Protein AF-A0A3C0PBM6-F1 (afdb_monomer)

Sequence (267 aa):
MKILRISKIFDFLFGIILLFFICFVWTRYFLHDVFLTLLISAIITFFISSIFYILNNKKTEKKSFSKQEIKNAKSISSNFLLSTKQEILKAFYEKFNVKYNTKIKSDYLLVNDKILKPIYTSQTITDKDVLETYLKVKDTSPKTIIITCKNANESCYDFAKMIANKKVIILTEIEAYENIFKPLQFDIPNIETEFKSKKTFQQFLEFALNKSRTKSYALVSVFMLFASFVLRYNIYYLIFSSITGTLALYSYYNVRYNKKPNDNQYL

Mean predicted aligned error: 15.55 Å

Structure (mmCIF, N/CA/C/O backbone):
data_AF-A0A3C0PBM6-F1
#
_entry.id   AF-A0A3C0PBM6-F1
#
loop_
_atom_site.group_PDB
_atom_site.id
_atom_site.type_symbol
_atom_site.label_atom_id
_atom_site.label_alt_id
_atom_site.label_comp_id
_atom_site.label_asym_id
_atom_site.label_entity_id
_atom_site.label_seq_id
_atom_site.pdbx_PDB_ins_code
_atom_site.Cartn_x
_atom_site.Cartn_y
_atom_site.Cartn_z
_atom_site.occupancy
_atom_site.B_iso_or_equiv
_atom_site.auth_seq_id
_atom_site.auth_comp_id
_atom_site.auth_asym_id
_atom_site.auth_atom_id
_atom_site.pdbx_PDB_model_num
ATOM 1 N N . MET A 1 1 ? 20.376 13.522 0.315 1.00 31.78 1 MET A N 1
ATOM 2 C CA . MET A 1 1 ? 20.354 13.555 -1.166 1.00 31.78 1 MET A CA 1
ATOM 3 C C . MET A 1 1 ? 19.481 12.406 -1.670 1.00 31.78 1 MET A C 1
ATOM 5 O O . MET A 1 1 ? 19.751 11.263 -1.327 1.00 31.78 1 MET A O 1
ATOM 9 N N . LYS A 1 2 ? 18.354 12.680 -2.347 1.00 36.38 2 LYS A N 1
ATOM 10 C CA . LYS A 1 2 ? 17.442 11.626 -2.834 1.00 36.38 2 LYS A CA 1
ATOM 11 C C . LYS A 1 2 ? 18.146 10.874 -3.970 1.00 36.38 2 LYS A C 1
ATOM 13 O O . LYS A 1 2 ? 18.452 11.497 -4.977 1.00 36.38 2 LYS A O 1
ATOM 18 N N . ILE A 1 3 ? 18.334 9.560 -3.843 1.00 36.66 3 ILE A N 1
ATOM 19 C CA . ILE A 1 3 ? 18.558 8.693 -5.008 1.00 36.66 3 ILE A CA 1
ATOM 20 C C . ILE A 1 3 ? 17.254 8.759 -5.810 1.00 36.66 3 ILE A C 1
ATOM 22 O O . ILE A 1 3 ? 16.289 8.042 -5.531 1.00 36.66 3 ILE A O 1
ATOM 26 N N . LEU A 1 4 ? 17.164 9.727 -6.722 1.00 46.84 4 LEU A N 1
ATOM 27 C CA . LEU A 1 4 ? 16.142 9.739 -7.756 1.00 46.84 4 LEU A CA 1
ATOM 28 C C . LEU A 1 4 ? 16.250 8.388 -8.454 1.00 46.84 4 LEU A C 1
ATOM 30 O O . LEU A 1 4 ? 17.338 7.985 -8.861 1.00 46.84 4 LEU A O 1
ATOM 34 N N . ARG A 1 5 ? 15.140 7.644 -8.510 1.00 57.66 5 ARG A N 1
ATOM 35 C CA . ARG A 1 5 ? 15.101 6.370 -9.229 1.00 57.66 5 ARG A CA 1
ATOM 36 C C . ARG A 1 5 ? 15.527 6.674 -10.657 1.00 57.66 5 ARG A C 1
ATOM 38 O O . ARG A 1 5 ? 14.763 7.308 -11.375 1.00 57.66 5 ARG A O 1
ATOM 45 N N . ILE A 1 6 ? 16.735 6.254 -11.017 1.00 62.03 6 ILE A N 1
ATOM 46 C CA . ILE A 1 6 ? 17.363 6.500 -12.319 1.00 62.03 6 ILE A CA 1
ATOM 47 C C . ILE A 1 6 ? 16.382 6.158 -13.448 1.00 62.03 6 ILE A C 1
ATOM 49 O O . ILE A 1 6 ? 16.248 6.934 -14.385 1.00 62.03 6 ILE A O 1
ATOM 53 N N . SER A 1 7 ? 15.580 5.101 -13.273 1.00 57.31 7 SER A N 1
ATOM 54 C CA . SER A 1 7 ? 14.503 4.723 -14.194 1.00 57.31 7 SER A CA 1
ATOM 55 C C . SER A 1 7 ? 13.532 5.867 -14.514 1.00 57.31 7 SER A C 1
ATOM 57 O O . SER A 1 7 ? 13.248 6.099 -15.672 1.00 57.31 7 SER A O 1
ATOM 59 N N . LYS A 1 8 ? 13.090 6.656 -13.524 1.00 62.59 8 LYS A N 1
ATOM 60 C CA . LYS A 1 8 ? 12.158 7.773 -13.749 1.00 62.59 8 LYS A CA 1
ATOM 61 C C . LYS A 1 8 ? 12.790 8.931 -14.517 1.00 62.59 8 LYS A C 1
ATOM 63 O O . LYS A 1 8 ? 12.083 9.632 -15.228 1.00 62.59 8 LYS A O 1
ATOM 68 N N . ILE A 1 9 ? 14.092 9.155 -14.334 1.00 70.94 9 ILE A N 1
ATOM 69 C CA . ILE A 1 9 ? 14.830 10.168 -15.099 1.00 70.94 9 ILE A CA 1
ATOM 70 C C . ILE A 1 9 ? 14.960 9.697 -16.549 1.00 70.94 9 ILE A C 1
ATOM 72 O O . ILE A 1 9 ? 14.706 10.478 -17.458 1.00 70.94 9 ILE A O 1
ATOM 76 N N . PHE A 1 10 ? 15.289 8.419 -16.757 1.00 68.88 10 PHE A N 1
ATOM 77 C CA . PHE A 1 10 ? 15.345 7.818 -18.088 1.00 68.88 10 PHE A CA 1
ATOM 78 C C . PHE A 1 10 ? 13.988 7.841 -18.795 1.00 68.88 10 PHE A C 1
ATOM 80 O O . PHE A 1 10 ? 13.931 8.294 -19.930 1.00 68.88 10 PHE A O 1
ATOM 87 N N . ASP A 1 11 ? 12.902 7.449 -18.125 1.00 71.00 11 ASP A N 1
ATOM 88 C CA . ASP A 1 11 ? 11.548 7.482 -18.693 1.00 71.00 11 ASP A CA 1
ATOM 89 C C . ASP A 1 11 ? 11.144 8.913 -19.090 1.00 71.00 11 ASP A C 1
ATOM 91 O O . ASP A 1 11 ? 10.566 9.136 -20.152 1.00 71.00 11 ASP A O 1
ATOM 95 N N . PHE A 1 12 ? 11.490 9.904 -18.259 1.00 77.06 12 PHE A N 1
ATOM 96 C CA . PHE A 1 12 ? 11.227 11.316 -18.536 1.00 77.06 12 PHE A CA 1
ATOM 97 C C . PHE A 1 12 ? 12.047 11.845 -19.721 1.00 77.06 12 PHE A C 1
ATOM 99 O O . PHE A 1 12 ? 11.486 12.470 -20.618 1.00 77.06 12 PHE A O 1
ATOM 106 N N . LEU A 1 13 ? 13.354 11.562 -19.760 1.00 81.00 13 LEU A N 1
ATOM 107 C CA . LEU A 1 13 ? 14.226 11.941 -20.878 1.00 81.00 13 LEU A CA 1
ATOM 108 C C . LEU A 1 13 ? 13.781 11.277 -22.182 1.00 81.00 13 LEU A C 1
ATOM 110 O O . LEU A 1 13 ? 13.704 11.943 -23.210 1.00 81.00 13 LEU A O 1
ATOM 114 N N . PHE A 1 14 ? 13.440 9.989 -22.135 1.00 80.56 14 PHE A N 1
ATOM 115 C CA . PHE A 1 14 ? 12.941 9.254 -23.292 1.00 80.56 14 PHE A CA 1
ATOM 116 C C . PHE A 1 14 ? 11.621 9.847 -23.798 1.00 80.56 14 PHE A C 1
ATOM 118 O O . PHE A 1 14 ? 11.462 10.053 -24.999 1.00 80.56 14 PHE A O 1
ATOM 125 N N . GLY A 1 15 ? 10.712 10.208 -22.885 1.00 77.94 15 GLY A N 1
ATOM 126 C CA . GLY A 1 15 ? 9.471 10.906 -23.217 1.00 77.94 15 GLY A CA 1
ATOM 127 C C . GLY A 1 15 ? 9.702 12.259 -23.897 1.00 77.94 15 GLY A C 1
ATOM 128 O O . GLY A 1 15 ? 9.063 12.539 -24.908 1.00 77.94 15 GLY A O 1
ATOM 129 N N . ILE A 1 16 ? 10.643 13.071 -23.397 1.00 86.12 16 ILE A N 1
ATOM 130 C CA . ILE A 1 16 ? 11.006 14.362 -24.012 1.00 86.12 16 ILE A CA 1
ATOM 131 C C . ILE A 1 16 ? 11.584 14.161 -25.414 1.00 86.12 16 ILE A C 1
ATOM 133 O O . ILE A 1 16 ? 11.194 14.870 -26.337 1.00 86.12 16 ILE A O 1
ATOM 137 N N . ILE A 1 17 ? 12.495 13.202 -25.584 1.00 84.12 17 ILE A N 1
ATOM 138 C CA . ILE A 1 17 ? 13.128 12.917 -26.878 1.00 84.12 17 ILE A CA 1
ATOM 139 C C . ILE A 1 17 ? 12.078 12.467 -27.900 1.00 84.12 17 ILE A C 1
ATOM 141 O O . ILE A 1 17 ? 12.065 12.945 -29.032 1.00 84.12 17 ILE A O 1
ATOM 145 N N . LEU A 1 18 ? 11.163 11.583 -27.501 1.00 84.25 18 LEU A N 1
ATOM 146 C CA . LEU A 1 18 ? 10.095 11.095 -28.371 1.00 84.25 18 LEU A CA 1
ATOM 147 C C . LEU A 1 18 ? 9.136 12.232 -28.755 1.00 84.25 18 LEU A C 1
ATOM 149 O O . LEU A 1 18 ? 8.823 12.405 -29.933 1.00 84.25 18 LEU A O 1
ATOM 153 N N . LEU A 1 19 ? 8.732 13.055 -27.784 1.00 88.31 19 LEU A N 1
ATOM 154 C CA . LEU A 1 19 ? 7.906 14.238 -28.025 1.00 88.31 19 LEU A CA 1
ATOM 155 C C . LEU A 1 19 ? 8.595 15.230 -28.973 1.00 88.31 19 LEU A C 1
ATOM 157 O O . LEU A 1 19 ? 7.943 15.755 -29.876 1.00 88.31 19 LEU A O 1
ATOM 161 N N . PHE A 1 20 ? 9.904 15.436 -28.812 1.00 90.94 20 PHE A N 1
ATOM 162 C CA . PHE A 1 20 ? 10.706 16.257 -29.713 1.00 90.94 20 PHE A CA 1
ATOM 163 C C . PHE A 1 20 ? 10.672 15.732 -31.144 1.00 90.94 20 PHE A C 1
ATOM 165 O O . PHE A 1 20 ? 10.411 16.509 -32.057 1.00 90.94 20 PHE A O 1
ATOM 172 N N . PHE A 1 21 ? 10.863 14.427 -31.354 1.00 84.62 21 PHE A N 1
ATOM 173 C CA . PHE A 1 21 ? 10.794 13.846 -32.695 1.00 84.62 21 PHE A CA 1
ATOM 174 C C . PHE A 1 21 ? 9.408 13.987 -33.327 1.00 84.62 21 PHE A C 1
ATOM 176 O O . PHE A 1 21 ? 9.317 14.294 -34.513 1.00 84.62 21 PHE A O 1
ATOM 183 N N . ILE A 1 22 ? 8.331 13.830 -32.550 1.00 86.38 22 ILE A N 1
ATOM 184 C CA . ILE A 1 22 ? 6.967 14.069 -33.045 1.00 86.38 22 ILE A CA 1
ATOM 185 C C . ILE A 1 22 ? 6.810 15.530 -33.480 1.00 86.38 22 ILE A C 1
ATOM 187 O O . ILE A 1 22 ? 6.374 15.787 -34.603 1.00 86.38 22 ILE A O 1
ATOM 191 N N . CYS A 1 23 ? 7.203 16.483 -32.628 1.00 88.44 23 CYS A N 1
ATOM 192 C CA . CYS A 1 23 ? 7.137 17.910 -32.949 1.00 88.44 23 CYS A CA 1
ATOM 193 C C . CYS A 1 23 ? 8.001 18.249 -34.170 1.00 88.44 23 CYS A C 1
ATOM 195 O O . CYS A 1 23 ? 7.580 19.034 -35.015 1.00 88.44 23 CYS A O 1
ATOM 197 N N . PHE A 1 24 ? 9.169 17.617 -34.293 1.00 87.50 24 PHE A N 1
ATOM 198 C CA . PHE A 1 24 ? 10.085 17.781 -35.414 1.00 87.50 24 PHE A CA 1
ATOM 199 C C . PHE A 1 24 ? 9.491 17.299 -36.730 1.00 87.50 24 PHE A C 1
ATOM 201 O O . PHE A 1 24 ? 9.492 18.056 -37.694 1.00 87.50 24 PHE A O 1
ATOM 208 N N . VAL A 1 25 ? 8.926 16.090 -36.776 1.00 88.12 25 VAL A N 1
ATOM 209 C CA . VAL A 1 25 ? 8.282 15.556 -37.989 1.00 88.12 25 VAL A CA 1
ATOM 210 C C . VAL A 1 25 ? 7.117 16.444 -38.427 1.00 88.12 25 VAL A C 1
ATOM 212 O O . VAL A 1 25 ? 7.001 16.772 -39.606 1.00 88.12 25 VAL A O 1
ATOM 215 N N . TRP A 1 26 ? 6.291 16.888 -37.478 1.00 89.12 26 TRP A N 1
ATOM 216 C CA . TRP A 1 26 ? 5.165 17.777 -37.764 1.00 89.12 26 TRP A CA 1
ATOM 217 C C . TRP A 1 26 ? 5.611 19.155 -38.244 1.00 89.12 26 TRP A C 1
ATOM 219 O O . TRP A 1 26 ? 5.088 19.665 -39.226 1.00 89.12 26 TRP A O 1
ATOM 229 N N . THR A 1 27 ? 6.607 19.753 -37.599 1.00 88.94 27 THR A N 1
ATOM 230 C CA . THR A 1 27 ? 7.125 21.068 -37.999 1.00 88.94 27 THR A CA 1
ATOM 231 C C . THR A 1 27 ? 7.840 20.983 -39.349 1.00 88.94 27 THR A C 1
ATOM 233 O O . THR A 1 27 ? 7.705 21.886 -40.173 1.00 88.94 27 THR A O 1
ATOM 236 N N . ARG A 1 28 ? 8.532 19.867 -39.622 1.00 85.94 28 ARG A N 1
ATOM 237 C CA . ARG A 1 28 ? 9.226 19.602 -40.889 1.00 85.94 28 ARG A CA 1
ATOM 238 C C . ARG A 1 28 ? 8.273 19.555 -42.079 1.00 85.94 28 ARG A C 1
ATOM 240 O O . ARG A 1 28 ? 8.676 19.894 -43.186 1.00 85.94 28 ARG A O 1
ATOM 247 N N . TYR A 1 29 ? 7.027 19.147 -41.855 1.00 88.50 29 TYR A N 1
ATOM 248 C CA . TYR A 1 29 ? 5.993 19.161 -42.886 1.00 88.50 29 TYR A CA 1
ATOM 249 C C . TYR A 1 29 ? 5.682 20.587 -43.377 1.00 88.50 29 TYR A C 1
ATOM 251 O O . TYR A 1 29 ? 5.447 20.789 -44.564 1.00 88.50 29 TYR A O 1
ATOM 259 N N . PHE A 1 30 ? 5.730 21.585 -42.488 1.00 88.88 30 PHE A N 1
ATOM 260 C CA . PHE A 1 30 ? 5.422 22.981 -42.821 1.00 88.88 30 PHE A CA 1
ATOM 261 C C . PHE A 1 30 ? 6.664 23.812 -43.168 1.00 88.88 30 PHE A C 1
ATOM 263 O O . PHE A 1 30 ? 6.575 24.753 -43.954 1.00 88.88 30 PHE A O 1
ATOM 270 N N . LEU A 1 31 ? 7.828 23.478 -42.600 1.00 89.44 31 LEU A N 1
ATOM 271 C CA . LEU A 1 31 ? 9.066 24.240 -42.757 1.00 89.44 31 LEU A CA 1
ATOM 272 C C . LEU A 1 31 ? 10.144 23.435 -43.491 1.00 89.44 31 LEU A C 1
ATOM 274 O O . LEU A 1 31 ? 10.594 22.374 -43.055 1.00 89.44 31 LEU A O 1
ATOM 278 N N . HIS A 1 32 ? 10.616 23.994 -44.604 1.00 86.19 32 HIS A N 1
ATOM 279 C CA . HIS A 1 32 ? 11.655 23.381 -45.435 1.00 86.19 32 HIS A CA 1
ATOM 280 C C . HIS A 1 32 ? 13.083 23.663 -44.946 1.00 86.19 32 HIS A C 1
ATOM 282 O O . HIS A 1 32 ? 14.003 22.921 -45.298 1.00 86.19 32 HIS A O 1
ATOM 288 N N . ASP A 1 33 ? 13.279 24.651 -44.076 1.00 92.94 33 ASP A N 1
ATOM 289 C CA . ASP A 1 33 ? 14.564 24.900 -43.424 1.00 92.94 33 ASP A CA 1
ATOM 290 C C . ASP A 1 33 ? 14.715 24.005 -42.182 1.00 92.94 33 ASP A C 1
ATOM 292 O O . ASP A 1 33 ? 13.907 24.043 -41.248 1.00 92.94 33 ASP A O 1
ATOM 296 N N . VAL A 1 34 ? 15.753 23.165 -42.190 1.00 87.00 34 VAL A N 1
ATOM 297 C CA . VAL A 1 34 ? 16.037 22.191 -41.128 1.00 87.00 34 VAL A CA 1
ATOM 298 C C . VAL A 1 34 ? 16.384 22.886 -39.812 1.00 87.00 34 VAL A C 1
ATOM 300 O O . VAL A 1 34 ? 15.950 22.423 -38.757 1.00 87.00 34 VAL A O 1
ATOM 303 N N . PHE A 1 35 ? 17.119 23.999 -39.852 1.00 91.62 35 PHE A N 1
ATOM 304 C CA . PHE A 1 35 ? 17.566 24.696 -38.647 1.00 91.62 35 PHE A CA 1
ATOM 305 C C . PHE A 1 35 ? 16.390 25.369 -37.933 1.00 91.62 35 PHE A C 1
ATOM 307 O O . PHE A 1 35 ? 16.188 25.180 -36.732 1.00 91.62 35 PHE A O 1
ATOM 314 N N . LEU A 1 36 ? 15.549 26.067 -38.700 1.00 89.50 36 LEU A N 1
ATOM 315 C CA . LEU A 1 36 ? 14.299 26.660 -38.214 1.00 89.50 36 LEU A CA 1
ATOM 316 C C . LEU A 1 36 ? 13.346 25.600 -37.647 1.00 89.50 36 LEU A C 1
ATOM 318 O O . LEU A 1 36 ? 12.779 25.787 -36.570 1.00 89.50 36 LEU A O 1
ATOM 322 N N . THR A 1 37 ? 13.219 24.460 -38.332 1.00 91.50 37 THR A N 1
ATOM 323 C CA . THR A 1 37 ? 12.401 23.328 -37.870 1.00 91.50 37 THR A CA 1
ATOM 324 C C . THR A 1 37 ? 12.882 22.807 -36.517 1.00 91.50 37 THR A C 1
ATOM 326 O O . THR A 1 37 ? 12.072 22.568 -35.620 1.00 91.50 37 THR A O 1
ATOM 329 N N . LEU A 1 38 ? 14.197 22.643 -36.352 1.00 90.50 38 LEU A N 1
ATOM 330 C CA . LEU A 1 38 ? 14.808 22.122 -35.131 1.00 90.50 38 LEU A CA 1
ATOM 331 C C . LEU A 1 38 ? 14.560 23.067 -33.947 1.00 90.50 38 LEU A C 1
ATOM 333 O O . LEU A 1 38 ? 14.117 22.623 -32.885 1.00 90.50 38 LEU A O 1
ATOM 337 N N . LEU A 1 39 ? 14.759 24.371 -34.157 1.00 94.81 39 LEU A N 1
ATOM 338 C CA . LEU A 1 39 ? 14.566 25.402 -33.138 1.00 94.81 39 LEU A CA 1
ATOM 339 C C . LEU A 1 39 ? 13.099 25.471 -32.684 1.00 94.81 39 LEU A C 1
ATOM 341 O O . LEU A 1 39 ? 12.814 25.390 -31.488 1.00 94.81 39 LEU A O 1
ATOM 345 N N . ILE A 1 40 ? 12.157 25.538 -33.628 1.00 92.12 40 ILE A N 1
ATOM 346 C CA . ILE A 1 40 ? 10.721 25.612 -33.320 1.00 92.12 40 ILE A CA 1
ATOM 347 C C . ILE A 1 40 ? 10.243 24.340 -32.609 1.00 92.12 40 ILE A C 1
ATOM 349 O O . ILE A 1 40 ? 9.516 24.418 -31.617 1.00 92.12 40 ILE A O 1
ATOM 353 N N . SER A 1 41 ? 10.711 23.169 -33.038 1.00 92.44 41 SER A N 1
ATOM 354 C CA . SER A 1 41 ? 10.345 21.892 -32.411 1.00 92.44 41 SER A CA 1
ATOM 355 C C . SER A 1 41 ? 10.863 21.778 -30.980 1.00 92.44 41 SER A C 1
ATOM 357 O O . SER A 1 41 ? 10.157 21.261 -30.111 1.00 92.44 41 SER A O 1
ATOM 359 N N . ALA A 1 42 ? 12.062 22.301 -30.701 1.00 92.19 42 ALA A N 1
ATOM 360 C CA . ALA A 1 42 ? 12.604 22.370 -29.346 1.00 92.19 42 ALA A CA 1
ATOM 361 C C . ALA A 1 42 ? 11.759 23.286 -28.445 1.00 92.19 42 ALA A C 1
ATOM 363 O O . ALA A 1 42 ? 11.418 22.896 -27.326 1.00 92.19 42 ALA A O 1
ATOM 364 N N . ILE A 1 43 ? 11.355 24.459 -28.952 1.00 94.69 43 ILE A N 1
ATOM 365 C CA . ILE A 1 43 ? 10.487 25.400 -28.229 1.00 94.69 43 ILE A CA 1
ATOM 366 C C . ILE A 1 43 ? 9.133 24.753 -27.907 1.00 94.69 43 ILE A C 1
ATOM 368 O O . ILE A 1 43 ? 8.709 24.752 -26.750 1.00 94.69 43 ILE A O 1
ATOM 372 N N . ILE A 1 44 ? 8.467 24.157 -28.900 1.00 93.06 44 ILE A N 1
ATOM 373 C CA . ILE A 1 44 ? 7.160 23.506 -28.715 1.00 93.06 44 ILE A CA 1
ATOM 374 C C . ILE A 1 44 ? 7.263 22.374 -27.685 1.00 93.06 44 ILE A C 1
ATOM 376 O O . ILE A 1 44 ? 6.456 22.296 -26.755 1.00 93.06 44 ILE A O 1
ATOM 380 N N . THR A 1 45 ? 8.296 21.537 -27.794 1.00 94.12 45 THR A N 1
ATOM 381 C CA . THR A 1 45 ? 8.543 20.433 -26.854 1.00 94.12 45 THR A CA 1
ATOM 382 C C . THR A 1 45 ? 8.734 20.940 -25.428 1.00 94.12 45 THR A C 1
ATOM 384 O O . THR A 1 45 ? 8.186 20.356 -24.488 1.00 94.12 45 THR A O 1
ATOM 387 N N . PHE A 1 46 ? 9.474 22.038 -25.250 1.00 93.19 46 PHE A N 1
ATOM 388 C CA . PHE A 1 46 ? 9.689 22.660 -23.946 1.00 93.19 46 PHE A CA 1
ATOM 389 C C . PHE A 1 46 ? 8.377 23.150 -23.319 1.00 93.19 46 PHE A C 1
ATOM 391 O O . PHE A 1 46 ? 8.115 22.864 -22.146 1.00 93.19 46 PHE A O 1
ATOM 398 N N . PHE A 1 47 ? 7.521 23.823 -24.094 1.00 94.56 47 PHE A N 1
ATOM 399 C CA . PHE A 1 47 ? 6.227 24.307 -23.606 1.00 94.56 47 PHE A CA 1
ATOM 400 C C . PHE A 1 47 ? 5.291 23.162 -23.221 1.00 94.56 47 PHE A C 1
ATOM 402 O O . PHE A 1 47 ? 4.747 23.164 -22.114 1.00 94.56 47 PHE A O 1
ATOM 409 N N . ILE A 1 48 ? 5.149 22.152 -24.084 1.00 90.62 48 ILE A N 1
ATOM 410 C CA . ILE A 1 48 ? 4.306 20.982 -23.804 1.00 90.62 48 ILE A CA 1
ATOM 411 C C . ILE A 1 48 ? 4.802 20.266 -22.541 1.00 90.62 48 ILE A C 1
ATOM 413 O O . ILE A 1 48 ? 4.019 20.007 -21.626 1.00 90.62 48 ILE A O 1
ATOM 417 N N . SER A 1 49 ? 6.109 20.010 -22.443 1.00 88.81 49 SER A N 1
ATOM 418 C CA . SER A 1 49 ? 6.708 19.342 -21.280 1.00 88.81 49 SER A CA 1
ATOM 419 C C . SER A 1 49 ? 6.508 20.140 -19.987 1.00 88.81 49 SER A C 1
ATOM 421 O O . SER A 1 49 ? 6.198 19.560 -18.945 1.00 88.81 49 SER A O 1
ATOM 423 N N . SER A 1 50 ? 6.622 21.470 -20.050 1.00 86.94 50 SER A N 1
ATOM 424 C CA . SER A 1 50 ? 6.403 22.363 -18.905 1.00 86.94 50 SER A CA 1
ATOM 425 C C . SER A 1 50 ? 4.950 22.345 -18.430 1.00 86.94 50 SER A C 1
ATOM 427 O O . SER A 1 50 ? 4.694 22.233 -17.230 1.00 86.94 50 SER A O 1
ATOM 429 N N . ILE A 1 51 ? 3.987 22.384 -19.356 1.00 88.19 51 ILE A N 1
ATOM 430 C CA . ILE A 1 51 ? 2.556 22.280 -19.035 1.00 88.19 51 ILE A CA 1
ATOM 431 C C . ILE A 1 51 ? 2.260 20.932 -18.369 1.00 88.19 51 ILE A C 1
ATOM 433 O O . ILE A 1 51 ? 1.628 20.893 -17.310 1.00 88.19 51 ILE A O 1
ATOM 437 N N . PHE A 1 52 ? 2.763 19.830 -18.934 1.00 83.62 52 PHE A N 1
ATOM 438 C CA . PHE A 1 52 ? 2.619 18.501 -18.337 1.00 83.62 52 PHE A CA 1
ATOM 439 C C . PHE A 1 52 ? 3.210 18.438 -16.928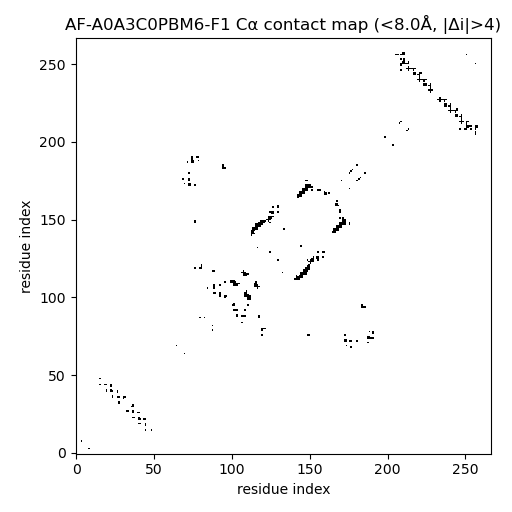 1.00 83.62 52 PHE A C 1
ATOM 441 O O . PHE A 1 52 ? 2.563 17.908 -16.025 1.00 83.62 52 PHE A O 1
ATOM 448 N N . TYR A 1 53 ? 4.400 19.006 -16.715 1.00 82.38 53 TYR A N 1
ATOM 449 C CA . TYR A 1 53 ? 5.028 19.053 -15.397 1.00 82.38 53 TYR A CA 1
ATOM 450 C C . TYR A 1 53 ? 4.154 19.797 -14.380 1.00 82.38 53 TYR A C 1
ATOM 452 O O . TYR A 1 53 ? 3.872 19.256 -13.312 1.00 82.38 53 TYR A O 1
ATOM 460 N N . ILE A 1 54 ? 3.653 20.988 -14.724 1.00 80.06 54 ILE A N 1
ATOM 461 C CA . ILE A 1 54 ? 2.801 21.797 -13.836 1.00 80.06 54 ILE A CA 1
ATOM 462 C C . ILE A 1 54 ? 1.499 21.058 -13.492 1.00 80.06 54 ILE A C 1
ATOM 464 O O . ILE A 1 54 ? 1.117 20.990 -12.321 1.00 80.06 54 ILE A O 1
ATOM 468 N N . LEU A 1 55 ? 0.826 20.469 -14.485 1.00 76.31 55 LEU A N 1
ATOM 469 C CA . LEU A 1 55 ? -0.425 19.732 -14.275 1.00 76.31 55 LEU A CA 1
ATOM 470 C C . LEU A 1 55 ? -0.226 18.482 -13.410 1.00 76.31 55 LEU A C 1
ATOM 472 O O . LEU A 1 55 ? -1.064 18.173 -12.559 1.00 76.31 55 LEU A O 1
ATOM 476 N N . ASN A 1 56 ? 0.885 17.768 -13.602 1.00 66.88 56 ASN A N 1
ATOM 477 C CA . ASN A 1 56 ? 1.174 16.562 -12.836 1.00 66.88 56 ASN A CA 1
ATOM 478 C C . ASN A 1 56 ? 1.592 16.895 -11.397 1.00 66.88 56 ASN A C 1
ATOM 480 O O . ASN A 1 56 ? 1.194 16.195 -10.467 1.00 66.88 56 ASN A O 1
ATOM 484 N N . ASN A 1 57 ? 2.315 18.004 -11.200 1.00 63.66 57 ASN A N 1
ATOM 485 C CA . ASN A 1 57 ? 2.724 18.458 -9.874 1.00 63.66 57 ASN A CA 1
ATOM 486 C C . ASN A 1 57 ? 1.514 18.915 -9.032 1.00 63.66 57 ASN A C 1
ATOM 488 O O . ASN A 1 57 ? 1.428 18.577 -7.852 1.00 63.66 57 ASN A O 1
ATOM 492 N N . LYS A 1 58 ? 0.512 19.561 -9.653 1.00 55.66 58 LYS A N 1
ATOM 493 C CA . LYS A 1 58 ? -0.757 19.917 -8.984 1.00 55.66 58 LYS A CA 1
ATOM 494 C C . LYS A 1 58 ? -1.580 18.698 -8.548 1.00 55.66 58 LYS A C 1
ATOM 496 O O . LYS A 1 58 ? -2.233 18.738 -7.510 1.00 55.66 58 LYS A O 1
ATOM 501 N N . LYS A 1 59 ? -1.540 17.577 -9.283 1.00 49.34 59 LYS A N 1
ATOM 502 C CA . LYS A 1 59 ? -2.227 16.331 -8.867 1.00 49.34 59 LYS A CA 1
ATOM 503 C C . LYS A 1 59 ? -1.567 15.656 -7.659 1.00 49.34 59 LYS A C 1
ATOM 505 O O . LYS A 1 59 ? -2.250 14.960 -6.909 1.00 49.34 59 LYS A O 1
ATOM 510 N N . THR A 1 60 ? -0.270 15.872 -7.446 1.00 48.22 60 THR A N 1
ATOM 511 C CA . THR A 1 60 ? 0.468 15.355 -6.282 1.00 48.22 60 THR A CA 1
ATOM 512 C C . THR A 1 60 ? 0.326 16.198 -5.010 1.00 48.22 60 THR A C 1
ATOM 514 O O . THR A 1 60 ? 0.776 15.759 -3.955 1.00 48.22 60 THR A O 1
ATOM 517 N N . GLU A 1 61 ? -0.347 17.352 -5.066 1.00 44.22 61 GLU A N 1
ATOM 518 C CA . GLU A 1 61 ? -0.622 18.219 -3.905 1.00 44.22 61 GLU A CA 1
ATOM 519 C C . GLU A 1 61 ? -1.849 17.790 -3.073 1.00 44.22 61 GLU A C 1
ATOM 521 O O . GLU A 1 61 ? -2.281 18.506 -2.171 1.00 44.22 61 GLU A O 1
ATOM 526 N N . LYS A 1 62 ? -2.401 16.587 -3.286 1.00 46.97 62 LYS A N 1
ATOM 527 C CA . LYS A 1 62 ? -3.231 15.947 -2.252 1.00 46.97 62 LYS A CA 1
ATOM 528 C C . LYS A 1 62 ? -2.324 15.633 -1.061 1.00 46.97 62 LYS A C 1
ATOM 530 O O . LYS A 1 62 ? -1.601 14.646 -1.136 1.00 46.97 62 LYS A O 1
ATOM 535 N N . LYS A 1 63 ? -2.323 16.504 -0.034 1.00 55.25 63 LYS A N 1
ATOM 536 C CA . LYS A 1 63 ? -1.594 16.393 1.254 1.00 55.25 63 LYS A CA 1
ATOM 537 C C . LYS A 1 63 ? -0.481 15.343 1.203 1.00 55.25 63 LYS A C 1
ATOM 539 O O . LYS A 1 63 ? -0.664 14.203 1.627 1.00 55.25 63 LYS A O 1
ATOM 544 N N . SER A 1 64 ? 0.668 15.696 0.631 1.00 66.00 64 SER A N 1
ATOM 545 C CA . SER A 1 64 ? 1.790 14.766 0.618 1.00 66.00 64 SER A CA 1
ATOM 546 C C . SER A 1 64 ? 2.260 14.582 2.061 1.00 66.00 64 SER A C 1
ATOM 548 O O . SER A 1 64 ? 2.896 15.476 2.622 1.00 66.00 64 SER A O 1
ATOM 550 N N . PHE A 1 65 ? 1.921 13.451 2.675 1.00 72.88 65 PHE A N 1
ATOM 551 C CA . PHE A 1 65 ? 2.392 13.118 4.013 1.00 72.88 65 PHE A CA 1
ATOM 552 C C . PHE A 1 65 ? 3.913 13.220 4.057 1.00 72.88 65 PHE A C 1
ATOM 554 O O . PHE A 1 65 ? 4.613 12.784 3.130 1.00 72.88 65 PHE A O 1
ATOM 561 N N . SER A 1 66 ? 4.442 13.798 5.132 1.00 82.56 66 SER A N 1
ATOM 562 C CA . SER A 1 66 ? 5.886 13.842 5.304 1.00 82.56 66 SER A CA 1
ATOM 563 C C . SER A 1 66 ? 6.434 12.414 5.380 1.00 82.56 66 SER A C 1
ATOM 565 O O . SER A 1 66 ? 5.765 11.474 5.820 1.00 82.56 66 SER A O 1
ATOM 567 N N . LYS A 1 67 ? 7.692 12.226 4.968 1.00 80.38 67 LYS A N 1
ATOM 568 C CA . LYS A 1 67 ? 8.347 10.910 5.063 1.00 80.38 67 LYS A CA 1
ATOM 569 C C . LYS A 1 67 ? 8.305 10.349 6.486 1.00 80.38 67 LYS A C 1
ATOM 571 O O . LYS A 1 67 ? 8.199 9.137 6.645 1.00 80.38 67 LYS A O 1
ATOM 576 N N . GLN A 1 68 ? 8.384 11.228 7.485 1.00 84.25 68 GLN A N 1
ATOM 577 C CA . GLN A 1 68 ? 8.323 10.843 8.885 1.00 84.25 68 GLN A CA 1
ATOM 578 C C . GLN A 1 68 ? 6.925 10.361 9.278 1.00 84.25 68 GLN A C 1
ATOM 580 O O . GLN A 1 68 ? 6.814 9.324 9.915 1.00 84.25 68 GLN A O 1
ATOM 585 N N . GLU A 1 69 ? 5.858 11.038 8.851 1.00 87.06 69 GLU A N 1
ATOM 586 C CA . GLU A 1 69 ? 4.482 10.596 9.120 1.00 87.06 69 GLU A CA 1
ATOM 587 C C . GLU A 1 69 ? 4.180 9.245 8.468 1.00 87.06 69 GLU A C 1
ATOM 589 O O . GLU A 1 69 ? 3.612 8.370 9.111 1.00 87.06 69 GLU A O 1
ATOM 594 N N . ILE A 1 70 ? 4.642 9.029 7.231 1.00 87.25 70 ILE A N 1
ATOM 595 C CA . ILE A 1 70 ? 4.517 7.726 6.562 1.00 87.25 70 ILE A CA 1
ATOM 596 C C . ILE A 1 70 ? 5.284 6.647 7.337 1.00 87.25 70 ILE A C 1
ATOM 598 O O . ILE A 1 70 ? 4.802 5.523 7.467 1.00 87.25 70 ILE A O 1
ATOM 602 N N . LYS A 1 71 ? 6.478 6.969 7.849 1.00 87.25 71 LYS A N 1
ATOM 603 C CA . LYS A 1 71 ? 7.263 6.038 8.666 1.00 87.25 71 LYS A CA 1
ATOM 604 C C . LYS A 1 71 ? 6.526 5.705 9.965 1.00 87.25 71 LYS A C 1
ATOM 606 O O . LYS A 1 71 ? 6.362 4.532 10.269 1.00 87.25 71 LYS A O 1
ATOM 611 N N . ASN A 1 72 ? 6.011 6.713 10.666 1.00 90.06 72 ASN A N 1
ATOM 612 C CA . ASN A 1 72 ? 5.270 6.544 11.915 1.00 90.06 72 ASN A CA 1
ATOM 613 C C . ASN A 1 72 ? 3.997 5.705 11.716 1.00 90.06 72 ASN A C 1
ATOM 615 O O . ASN A 1 72 ? 3.757 4.773 12.480 1.00 90.06 72 ASN A O 1
ATOM 619 N N . ALA A 1 73 ? 3.215 5.991 10.668 1.00 90.31 73 ALA A N 1
ATOM 620 C CA . ALA A 1 73 ? 2.020 5.226 10.310 1.00 90.31 73 ALA A CA 1
ATOM 621 C C . ALA A 1 73 ? 2.346 3.740 10.095 1.00 90.31 73 ALA A C 1
ATOM 623 O O . ALA A 1 73 ? 1.680 2.858 10.638 1.00 90.31 73 ALA A O 1
ATOM 624 N N . LYS A 1 74 ? 3.432 3.466 9.362 1.00 90.00 74 LYS A N 1
ATOM 625 C CA . LYS A 1 74 ? 3.912 2.104 9.111 1.00 90.00 74 LYS A CA 1
ATOM 626 C C . LYS A 1 74 ? 4.433 1.418 10.357 1.00 90.00 74 LYS A C 1
ATOM 628 O O . LYS A 1 74 ? 4.167 0.231 10.514 1.00 90.00 74 LYS A O 1
ATOM 633 N N . SER A 1 75 ? 5.147 2.126 11.230 1.00 90.25 75 SER A N 1
ATOM 634 C CA . SER A 1 75 ? 5.613 1.572 12.502 1.00 90.25 75 SER A CA 1
ATOM 635 C C . SER A 1 75 ? 4.428 1.152 13.368 1.00 90.25 75 SER A C 1
ATOM 637 O O . SER A 1 75 ? 4.374 0.009 13.800 1.00 90.25 75 SER A O 1
ATOM 639 N N . ILE A 1 76 ? 3.420 2.012 13.540 1.00 91.25 76 ILE A N 1
ATOM 640 C CA . ILE A 1 76 ? 2.218 1.672 14.319 1.00 91.25 76 ILE A CA 1
ATOM 641 C C . ILE A 1 76 ? 1.475 0.488 13.686 1.00 91.25 76 ILE A C 1
ATOM 643 O O . ILE A 1 76 ? 1.181 -0.492 14.369 1.00 91.25 76 ILE A O 1
ATOM 647 N N . SER A 1 77 ? 1.225 0.529 12.372 1.00 90.94 77 SER A N 1
ATOM 648 C CA . SER A 1 77 ? 0.543 -0.574 11.688 1.00 90.94 77 SER A CA 1
ATOM 649 C C . SER A 1 77 ? 1.335 -1.879 11.756 1.00 90.94 77 SER A C 1
ATOM 651 O O . SER A 1 77 ? 0.723 -2.937 11.855 1.00 90.94 77 SER A O 1
ATOM 653 N N . SER A 1 78 ? 2.667 -1.832 11.676 1.00 89.94 78 SER A N 1
ATOM 654 C CA . SER A 1 78 ? 3.516 -3.026 11.764 1.00 89.94 78 SER A CA 1
ATOM 655 C C . SER A 1 78 ? 3.564 -3.578 13.183 1.00 89.94 78 SER A C 1
ATOM 657 O O . SER A 1 78 ? 3.609 -4.791 13.336 1.00 89.94 78 SER A O 1
ATOM 659 N N . ASN A 1 79 ? 3.465 -2.724 14.206 1.00 91.31 79 ASN A N 1
ATOM 660 C CA . ASN A 1 79 ? 3.311 -3.172 15.589 1.00 91.31 79 ASN A CA 1
ATOM 661 C C . ASN A 1 79 ? 2.035 -3.987 15.739 1.00 91.31 79 ASN A C 1
ATOM 663 O O . ASN A 1 79 ? 2.063 -5.120 16.194 1.00 91.31 79 ASN A O 1
ATOM 667 N N . PHE A 1 80 ? 0.919 -3.430 15.262 1.00 92.19 80 PHE A N 1
ATOM 668 C CA . PHE A 1 80 ? -0.377 -4.089 15.350 1.00 92.19 80 PHE A CA 1
ATOM 669 C C . PHE A 1 80 ? -0.476 -5.351 14.495 1.00 92.19 80 PHE A C 1
ATOM 671 O O . PHE A 1 80 ? -1.297 -6.204 14.797 1.00 92.19 80 PHE A O 1
ATOM 678 N N . LEU A 1 81 ? 0.363 -5.518 13.469 1.00 90.44 81 LEU A N 1
ATOM 679 C CA . LEU A 1 81 ? 0.479 -6.803 12.773 1.00 90.44 81 LEU A CA 1
ATOM 680 C C . LEU A 1 81 ? 1.110 -7.903 13.632 1.00 90.44 81 LEU A C 1
ATOM 682 O O . LEU A 1 81 ? 0.860 -9.077 13.371 1.00 90.44 81 LEU A O 1
ATOM 686 N N . LEU A 1 82 ? 1.961 -7.530 14.589 1.00 88.75 82 LEU A N 1
ATOM 687 C CA . LEU A 1 82 ? 2.666 -8.453 15.480 1.00 88.75 82 LEU A CA 1
ATOM 688 C C . LEU A 1 82 ? 1.952 -8.640 16.819 1.00 88.75 82 LEU A C 1
ATOM 690 O O . LEU A 1 82 ? 2.252 -9.586 17.540 1.00 88.75 82 LEU A O 1
ATOM 694 N N . SER A 1 83 ? 1.010 -7.758 17.137 1.00 89.44 83 SER A N 1
ATOM 695 C CA . SER A 1 83 ? 0.199 -7.826 18.346 1.00 89.44 83 SER A CA 1
ATOM 696 C C . SER A 1 83 ? -0.992 -8.768 18.197 1.00 89.44 83 SER A C 1
ATOM 698 O O . SER A 1 83 ? -1.559 -8.952 17.116 1.00 89.44 83 SER A O 1
ATOM 700 N N . THR A 1 84 ? -1.443 -9.317 19.320 1.00 91.06 84 THR A N 1
ATOM 701 C CA . THR A 1 84 ? -2.700 -10.072 19.357 1.00 91.06 84 THR A CA 1
ATOM 702 C C . THR A 1 84 ? -3.909 -9.141 19.208 1.00 91.06 84 THR A C 1
ATOM 704 O O . THR A 1 84 ? -3.859 -7.953 19.529 1.00 91.06 84 THR A O 1
ATOM 707 N N . LYS A 1 85 ? -5.059 -9.672 18.766 1.00 89.62 85 LYS A N 1
ATOM 708 C CA . LYS A 1 85 ? -6.300 -8.877 18.634 1.00 89.62 85 LYS A CA 1
ATOM 709 C C . LYS A 1 85 ? -6.678 -8.149 19.932 1.00 89.62 85 LYS A C 1
ATOM 711 O O . LYS A 1 85 ? -7.132 -7.008 19.887 1.00 89.62 85 LYS A O 1
ATOM 716 N N . GLN A 1 86 ? -6.482 -8.800 21.079 1.00 90.56 86 GLN A N 1
ATOM 717 C CA . GLN A 1 86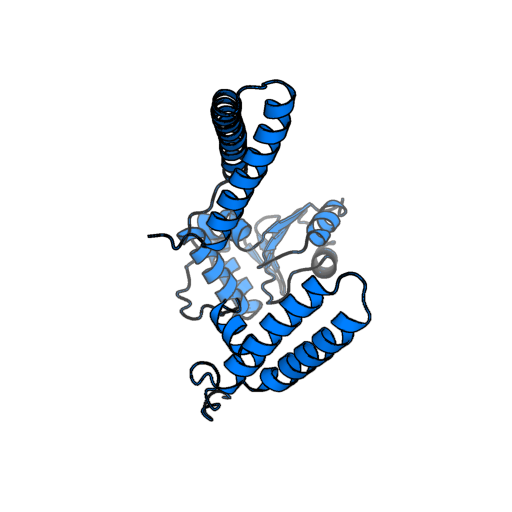 ? -6.794 -8.230 22.390 1.00 90.56 86 GLN A CA 1
ATOM 718 C C . GLN A 1 86 ? -5.833 -7.098 22.768 1.00 90.56 86 GLN A C 1
ATOM 720 O O . GLN A 1 86 ? -6.288 -6.071 23.266 1.00 90.56 86 GLN A O 1
ATOM 725 N N . GLU A 1 87 ? -4.535 -7.238 22.481 1.00 92.38 87 GLU A N 1
ATOM 726 C CA . GLU A 1 87 ? -3.548 -6.168 22.682 1.00 92.38 87 GLU A CA 1
ATOM 727 C C . GLU A 1 87 ? -3.875 -4.930 21.850 1.00 92.38 87 GLU A C 1
ATOM 729 O O . GLU A 1 87 ? -3.839 -3.817 22.370 1.00 92.38 87 GLU A O 1
ATOM 734 N N . ILE A 1 88 ? -4.257 -5.113 20.581 1.00 92.62 88 ILE A N 1
ATOM 735 C CA . ILE A 1 88 ? -4.650 -3.998 19.712 1.00 92.62 88 ILE A CA 1
ATOM 736 C C . ILE A 1 88 ? -5.878 -3.293 20.298 1.00 92.62 88 ILE A C 1
ATOM 738 O O . ILE A 1 88 ? -5.868 -2.076 20.470 1.00 92.62 88 ILE A O 1
ATOM 742 N N . LEU A 1 89 ? -6.930 -4.041 20.652 1.00 93.38 89 LEU A N 1
ATOM 743 C CA . LEU A 1 89 ? -8.136 -3.462 21.257 1.00 93.38 89 LEU A CA 1
ATOM 744 C C . LEU A 1 89 ? -7.825 -2.723 22.562 1.00 93.38 89 LEU A C 1
ATOM 746 O O . LEU A 1 89 ? -8.376 -1.646 22.784 1.00 93.38 89 LEU A O 1
ATOM 750 N N . LYS A 1 90 ? -6.926 -3.261 23.392 1.00 93.25 90 LYS A N 1
ATOM 751 C CA . LYS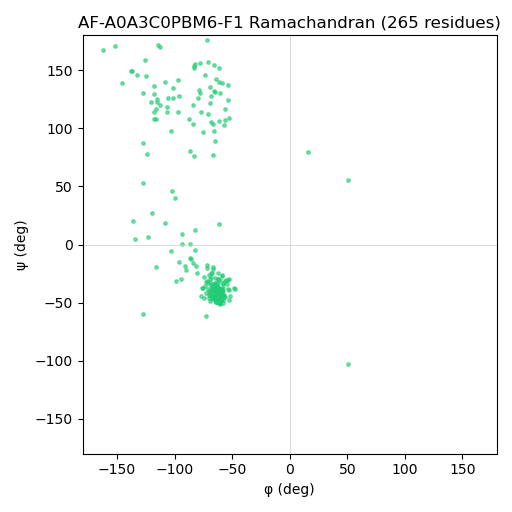 A 1 90 ? -6.480 -2.621 24.632 1.00 93.25 90 LYS A CA 1
ATOM 752 C C . LYS A 1 90 ? -5.721 -1.321 24.356 1.00 93.25 90 LYS A C 1
ATOM 754 O O . LYS A 1 90 ? -6.064 -0.304 24.948 1.00 93.25 90 LYS A O 1
ATOM 759 N N . ALA A 1 91 ? -4.782 -1.315 23.409 1.00 92.62 91 ALA A N 1
ATOM 760 C CA . ALA A 1 91 ? -4.036 -0.115 23.024 1.00 92.62 91 ALA A CA 1
ATOM 761 C C . ALA A 1 91 ? -4.962 0.995 22.499 1.00 92.62 91 ALA A C 1
ATOM 763 O O . ALA A 1 91 ? -4.825 2.166 22.855 1.00 92.62 91 ALA A O 1
ATOM 764 N N . PHE A 1 92 ? -5.949 0.629 21.676 1.00 93.69 92 PHE A N 1
ATOM 765 C CA . PHE A 1 92 ? -6.968 1.576 21.242 1.00 93.69 92 PHE A CA 1
ATOM 766 C C . PHE A 1 92 ? -7.840 2.050 22.412 1.00 93.69 92 PHE A C 1
ATOM 768 O O . PHE A 1 92 ? -8.067 3.250 22.539 1.00 93.69 92 PHE A O 1
ATOM 775 N N . TYR A 1 93 ? -8.300 1.151 23.283 1.00 94.00 93 TYR A N 1
ATOM 776 C CA . TYR A 1 93 ? -9.100 1.516 24.451 1.00 94.00 93 TYR A CA 1
ATOM 777 C C . TYR A 1 93 ? -8.371 2.504 25.361 1.00 94.00 93 TYR A C 1
ATOM 779 O O . TYR A 1 93 ? -8.947 3.528 25.704 1.00 94.00 93 TYR A O 1
ATOM 787 N N . GLU A 1 94 ? -7.107 2.250 25.699 1.00 92.94 94 GLU A N 1
ATOM 788 C CA . GLU A 1 94 ? -6.308 3.125 26.563 1.00 92.94 94 GLU A CA 1
ATOM 789 C C . GLU A 1 94 ? -6.223 4.549 26.005 1.00 92.94 94 GLU A C 1
ATOM 791 O O . GLU A 1 94 ? -6.433 5.509 26.741 1.00 92.94 94 GLU A O 1
ATOM 796 N N . LYS A 1 95 ? -6.002 4.706 24.694 1.00 92.88 95 LYS A N 1
ATOM 797 C CA . LYS A 1 95 ? -5.914 6.032 24.062 1.00 92.88 95 LYS A CA 1
ATOM 798 C C . LYS A 1 95 ? -7.281 6.704 23.890 1.00 92.88 95 LYS A C 1
ATOM 800 O O . LYS A 1 95 ? -7.388 7.919 24.050 1.00 92.88 95 LYS A O 1
ATOM 805 N N . PHE A 1 96 ? -8.331 5.947 23.571 1.00 92.06 96 PHE A N 1
ATOM 806 C CA . PHE A 1 96 ? -9.676 6.499 23.380 1.00 92.06 96 PHE A CA 1
ATOM 807 C C . PHE A 1 96 ? -10.374 6.837 24.703 1.00 92.06 96 PHE A C 1
ATOM 809 O O . PHE A 1 96 ? -11.035 7.872 24.780 1.00 92.06 96 PHE A O 1
ATOM 816 N N . ASN A 1 97 ? -10.185 6.033 25.752 1.00 91.12 97 ASN A N 1
ATOM 817 C CA . ASN A 1 97 ? -10.851 6.200 27.046 1.00 91.12 97 ASN A CA 1
ATOM 818 C C . ASN A 1 97 ? -10.424 7.479 27.789 1.00 91.12 97 ASN A C 1
ATOM 820 O O . ASN A 1 97 ? -11.149 7.960 28.651 1.00 91.12 97 ASN A O 1
ATOM 824 N N . VAL A 1 98 ? -9.280 8.071 27.425 1.00 88.81 98 VAL A N 1
ATOM 825 C CA . VAL A 1 98 ? -8.834 9.372 27.959 1.00 88.81 98 VAL A CA 1
ATOM 826 C C . VAL A 1 98 ? -9.750 10.518 27.517 1.00 88.81 98 VAL A C 1
ATOM 828 O O . VAL A 1 98 ? -9.936 11.475 28.262 1.00 88.81 98 VAL A O 1
ATOM 831 N N . LYS A 1 99 ? -10.309 10.453 26.300 1.00 86.38 99 LYS A N 1
ATOM 832 C CA . LYS A 1 99 ? -11.089 11.555 25.699 1.00 86.38 99 LYS A CA 1
ATOM 833 C C . LYS A 1 99 ? -12.556 11.215 25.442 1.00 86.38 99 LYS A C 1
ATOM 835 O O . LYS A 1 99 ? -13.361 12.124 25.256 1.00 86.38 99 LYS A O 1
ATOM 840 N N . TYR A 1 100 ? -12.907 9.935 25.384 1.00 90.50 100 TYR A N 1
ATOM 841 C CA . TYR A 1 100 ? -14.216 9.469 24.936 1.00 90.50 100 TYR A CA 1
ATOM 842 C C . TYR A 1 100 ? -14.739 8.344 25.821 1.00 90.50 100 TYR A C 1
ATOM 844 O O . TYR A 1 100 ? -13.968 7.511 26.297 1.00 90.50 100 TYR A O 1
ATOM 852 N N . ASN A 1 101 ? -16.064 8.258 25.962 1.00 89.00 101 ASN A N 1
ATOM 853 C CA . ASN A 1 101 ? -16.697 7.141 26.650 1.00 89.00 101 ASN A CA 1
ATOM 854 C C . ASN A 1 101 ? -16.516 5.879 25.803 1.00 89.00 101 ASN A C 1
ATOM 856 O O . ASN A 1 101 ? -17.143 5.735 24.749 1.00 89.00 101 ASN A O 1
ATOM 860 N N . THR A 1 102 ? -15.621 4.997 26.242 1.00 92.12 102 THR A N 1
ATOM 861 C CA . THR A 1 102 ? -15.201 3.840 25.457 1.00 92.12 102 THR A CA 1
ATOM 862 C C . THR A 1 102 ? -15.560 2.550 26.179 1.00 92.12 102 THR A C 1
ATOM 864 O O . THR A 1 102 ? -15.354 2.420 27.380 1.00 92.12 102 THR A O 1
ATOM 867 N N . LYS A 1 103 ? -16.093 1.563 25.454 1.00 91.81 103 LYS A N 1
ATOM 868 C CA . LYS A 1 103 ? -16.349 0.214 25.977 1.00 91.81 103 LYS A CA 1
ATOM 869 C C . LYS A 1 103 ? -15.713 -0.829 25.068 1.00 91.81 103 LYS A C 1
ATOM 871 O O . LYS A 1 103 ? -15.944 -0.820 23.858 1.00 91.81 103 LYS A O 1
ATOM 876 N N . ILE A 1 104 ? -14.957 -1.752 25.660 1.00 91.06 104 ILE A N 1
ATOM 877 C CA . ILE A 1 104 ? -14.414 -2.911 24.946 1.00 91.06 104 ILE A CA 1
ATOM 878 C C . ILE A 1 104 ? -15.512 -3.961 24.771 1.00 91.06 104 ILE A C 1
ATOM 880 O O . ILE A 1 104 ? -16.201 -4.339 25.721 1.00 91.06 104 ILE A O 1
ATOM 884 N N . LYS A 1 105 ? -15.664 -4.446 23.540 1.00 89.44 105 LYS A N 1
ATOM 885 C CA . LYS A 1 105 ? -16.355 -5.694 23.205 1.00 89.44 105 LYS A CA 1
ATOM 886 C C . LYS A 1 105 ? -15.323 -6.692 22.672 1.00 89.44 105 LYS A C 1
ATOM 888 O O . LYS A 1 105 ? -14.177 -6.333 22.426 1.00 89.44 105 LYS A O 1
ATOM 893 N N . SER A 1 106 ? -15.719 -7.952 22.506 1.00 84.69 106 SER A N 1
ATOM 894 C CA . SER A 1 106 ? -14.800 -9.054 22.177 1.00 84.69 106 SER A CA 1
ATOM 895 C C . SER A 1 106 ? -13.972 -8.848 20.899 1.00 84.69 106 SER A C 1
ATOM 897 O O . SER A 1 106 ? -12.852 -9.341 20.829 1.00 84.69 106 SER A O 1
ATOM 899 N N . ASP A 1 107 ? -14.505 -8.134 19.903 1.00 88.75 107 ASP A N 1
ATOM 900 C CA . ASP A 1 107 ? -13.890 -7.971 18.570 1.00 88.75 107 ASP A CA 1
ATOM 901 C C . ASP A 1 107 ? -13.904 -6.506 18.072 1.00 88.75 107 ASP A C 1
ATOM 903 O O . ASP A 1 107 ? -13.557 -6.237 16.925 1.00 88.75 107 ASP A O 1
ATOM 907 N N . TYR A 1 108 ? -14.362 -5.549 18.890 1.00 92.62 108 TYR A N 1
ATOM 908 C CA . TYR A 1 108 ? -14.473 -4.130 18.518 1.00 92.62 108 TYR A CA 1
ATOM 909 C C . TYR A 1 108 ? -14.597 -3.213 19.746 1.00 92.62 108 TYR A C 1
ATOM 911 O O . TYR A 1 108 ? -14.870 -3.663 20.859 1.00 92.62 108 TYR A O 1
ATOM 919 N N . LEU A 1 109 ? -14.442 -1.906 19.531 1.00 92.88 109 LEU A N 1
ATOM 920 C CA . LEU A 1 109 ? -14.662 -0.859 20.527 1.00 92.88 109 LEU A CA 1
ATOM 921 C C . LEU A 1 109 ? -15.931 -0.068 20.215 1.00 92.88 109 LEU A C 1
ATOM 923 O O . LEU A 1 109 ? -16.200 0.266 19.061 1.00 92.88 109 LEU A O 1
ATOM 927 N N . LEU A 1 110 ? -16.685 0.267 21.257 1.00 92.50 110 LEU A N 1
ATOM 928 C CA . LEU A 1 110 ? -17.732 1.284 21.211 1.00 92.50 110 LEU A CA 1
ATOM 929 C C . LEU A 1 110 ? -17.146 2.582 21.745 1.00 92.50 110 LEU A C 1
ATOM 931 O O . LEU A 1 110 ? -16.795 2.635 22.917 1.00 92.50 110 LEU A O 1
ATOM 935 N N . VAL A 1 111 ? -17.031 3.599 20.896 1.00 91.56 111 VAL A N 1
ATOM 936 C CA . VAL A 1 111 ? -16.518 4.927 21.251 1.00 91.56 111 VAL A CA 1
ATOM 937 C C . VAL A 1 111 ? -17.655 5.924 21.065 1.00 91.56 111 VAL A C 1
ATOM 939 O O . VAL A 1 111 ? -18.026 6.226 19.926 1.00 91.56 111 VAL A O 1
ATOM 942 N N . ASN A 1 112 ? -18.211 6.427 22.168 1.00 86.62 112 ASN A N 1
ATOM 943 C CA . ASN A 1 112 ? -19.469 7.178 22.195 1.00 86.62 112 ASN A CA 1
ATOM 944 C C . ASN A 1 112 ? -20.578 6.396 21.451 1.00 86.62 112 ASN A C 1
ATOM 946 O O . ASN A 1 112 ? -21.038 5.377 21.956 1.00 86.62 112 ASN A O 1
ATOM 950 N N . ASP A 1 113 ? -20.912 6.799 20.218 1.00 88.00 113 ASP A N 1
ATOM 951 C CA . ASP A 1 113 ? -21.920 6.171 19.343 1.00 88.00 113 ASP A CA 1
ATOM 952 C C . ASP A 1 113 ? -21.336 5.660 18.015 1.00 88.00 113 ASP A C 1
ATOM 954 O O . ASP A 1 113 ? -22.009 5.619 16.976 1.00 88.00 113 ASP A O 1
ATOM 958 N N . LYS A 1 114 ? -20.047 5.312 18.009 1.00 93.12 114 LYS A N 1
ATOM 959 C CA . LYS A 1 114 ? -19.350 4.763 16.842 1.00 93.12 114 LYS A CA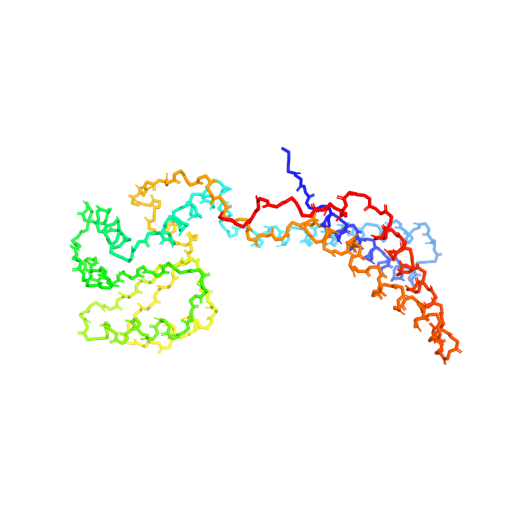 1
ATOM 960 C C . LYS A 1 114 ? -18.710 3.431 17.186 1.00 93.12 114 LYS A C 1
ATOM 962 O O . LYS A 1 114 ? -18.214 3.228 18.292 1.00 93.12 114 LYS A O 1
ATOM 967 N N . ILE A 1 115 ? -18.694 2.538 16.207 1.00 94.38 115 ILE A N 1
ATOM 968 C CA . ILE A 1 115 ? -17.993 1.262 16.304 1.00 94.38 115 ILE A CA 1
ATOM 969 C C . ILE A 1 115 ? -16.637 1.423 15.656 1.00 94.38 115 ILE A C 1
ATOM 971 O O . ILE A 1 115 ? -16.558 1.858 14.513 1.00 94.38 115 ILE A O 1
ATOM 975 N N . LEU A 1 116 ? -15.586 1.055 16.375 1.00 95.06 116 LEU A N 1
ATOM 976 C CA . LEU A 1 116 ? -14.230 1.007 15.861 1.00 95.06 116 LEU A CA 1
ATOM 977 C C . LEU A 1 116 ? -13.743 -0.437 15.889 1.00 95.06 116 LEU A C 1
ATOM 979 O O . LEU A 1 116 ? -13.622 -1.035 16.959 1.00 95.06 116 LEU A O 1
ATOM 983 N N . LYS A 1 117 ? -13.462 -0.995 14.714 1.00 95.25 117 LYS A N 1
ATOM 984 C CA . LYS A 1 117 ? -12.929 -2.345 14.573 1.00 95.25 117 LYS A CA 1
ATOM 985 C C . LYS A 1 117 ? -11.546 -2.313 13.917 1.00 95.25 117 LYS A C 1
ATOM 987 O O . LYS A 1 117 ? -11.456 -2.052 12.716 1.00 95.25 117 LYS A O 1
ATOM 992 N N . PRO A 1 118 ? -10.475 -2.588 14.675 1.00 94.50 118 PRO A N 1
ATOM 993 C CA . PRO A 1 118 ? -9.146 -2.731 14.107 1.00 94.50 118 PRO A CA 1
ATOM 994 C C . PRO A 1 118 ? -8.962 -4.116 13.477 1.00 94.50 118 PRO A C 1
ATOM 996 O O . PRO A 1 118 ? -9.166 -5.141 14.123 1.00 94.50 118 PRO A O 1
ATOM 999 N N . ILE A 1 119 ? -8.553 -4.145 12.211 1.00 94.00 119 ILE A N 1
ATOM 1000 C CA . ILE A 1 119 ? -8.235 -5.352 11.443 1.00 94.00 119 ILE A CA 1
ATOM 1001 C C . ILE A 1 119 ? -6.836 -5.169 10.843 1.00 94.00 119 ILE A C 1
ATOM 1003 O O . ILE A 1 119 ? -6.661 -4.682 9.726 1.00 94.00 119 ILE A O 1
ATOM 1007 N N . TYR A 1 120 ? -5.814 -5.546 11.608 1.00 91.44 120 TYR A N 1
ATOM 1008 C CA . TYR A 1 120 ? -4.423 -5.518 11.157 1.00 91.44 120 TYR A CA 1
ATOM 1009 C C . TYR A 1 120 ? -3.973 -6.933 10.810 1.00 91.44 120 TYR A C 1
ATOM 1011 O O . TYR A 1 120 ? -3.611 -7.717 11.679 1.00 91.44 120 TYR A O 1
ATOM 1019 N N . THR A 1 121 ? -4.012 -7.262 9.520 1.00 88.31 121 THR A N 1
ATOM 1020 C CA . THR A 1 121 ? -3.532 -8.537 8.976 1.00 88.31 121 THR A CA 1
ATOM 1021 C C . THR A 1 121 ? -2.520 -8.293 7.857 1.00 88.31 121 THR A C 1
ATOM 1023 O O . THR A 1 121 ? -2.435 -7.207 7.278 1.00 88.31 121 THR A O 1
ATOM 1026 N N . SER A 1 122 ? -1.687 -9.298 7.575 1.00 85.50 122 SER A N 1
ATOM 1027 C CA . SER A 1 122 ? -0.699 -9.229 6.490 1.00 85.50 122 SER A CA 1
ATOM 1028 C C . SER A 1 122 ? -1.352 -9.213 5.104 1.00 85.50 122 SER A C 1
ATOM 1030 O O . SER A 1 122 ? -0.758 -8.703 4.151 1.00 85.50 122 SER A O 1
ATOM 1032 N N . GLN A 1 123 ? -2.5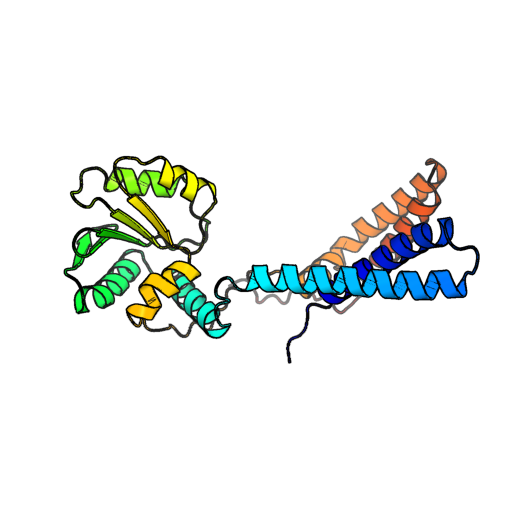66 -9.757 5.003 1.00 87.75 123 GLN A N 1
ATOM 1033 C CA . GLN A 1 123 ? -3.384 -9.775 3.799 1.00 87.75 123 GLN A CA 1
ATOM 1034 C C . GLN A 1 123 ? -4.134 -8.450 3.626 1.00 87.75 123 GLN A C 1
ATOM 1036 O O . GLN A 1 123 ? -4.375 -7.713 4.579 1.00 87.75 123 GLN A O 1
ATOM 1041 N N . THR A 1 124 ? -4.490 -8.136 2.383 1.00 90.38 124 THR A N 1
ATOM 1042 C CA . THR A 1 124 ? -5.315 -6.957 2.095 1.00 90.38 124 THR A CA 1
ATOM 1043 C C . THR A 1 124 ? -6.765 -7.285 2.417 1.00 90.38 124 THR A C 1
ATOM 1045 O O . THR A 1 124 ? -7.245 -8.343 2.016 1.00 90.38 124 THR A O 1
ATOM 1048 N N . ILE A 1 125 ? -7.447 -6.391 3.133 1.00 92.38 125 ILE A N 1
ATOM 1049 C CA . ILE A 1 125 ? -8.850 -6.583 3.507 1.00 92.38 125 ILE A CA 1
ATOM 1050 C C . ILE A 1 125 ? -9.728 -6.610 2.257 1.00 92.38 125 ILE A C 1
ATOM 1052 O O . ILE A 1 125 ? -9.501 -5.841 1.316 1.00 92.38 125 ILE A O 1
ATOM 1056 N N . THR A 1 126 ? -10.735 -7.479 2.286 1.00 93.12 126 THR A N 1
ATOM 1057 C CA . THR A 1 126 ? -11.715 -7.729 1.226 1.00 93.12 126 THR A CA 1
ATOM 1058 C C . THR A 1 126 ? -13.137 -7.329 1.644 1.00 93.12 126 THR A C 1
ATOM 1060 O O . THR A 1 126 ? -13.409 -6.987 2.795 1.00 93.12 126 THR A O 1
ATOM 1063 N N . ASP A 1 127 ? -14.069 -7.363 0.695 1.00 92.44 127 ASP A N 1
ATOM 1064 C CA . ASP A 1 127 ? -15.501 -7.134 0.914 1.00 92.44 127 ASP A CA 1
ATOM 1065 C C . ASP A 1 127 ? -16.101 -8.109 1.941 1.00 92.44 127 ASP A C 1
ATOM 1067 O O . ASP A 1 127 ? -16.936 -7.712 2.755 1.00 92.44 127 ASP A O 1
ATOM 1071 N N . LYS A 1 128 ? -15.611 -9.355 1.978 1.00 92.38 128 LYS A N 1
ATOM 1072 C CA . LYS A 1 128 ? -15.986 -10.361 2.984 1.00 92.38 128 LYS A CA 1
ATOM 1073 C C . LYS A 1 128 ? -15.718 -9.887 4.410 1.00 92.38 128 LYS A C 1
ATOM 1075 O O . LYS A 1 128 ? -16.594 -10.005 5.260 1.00 92.38 128 LYS A O 1
ATOM 1080 N N . ASP A 1 129 ? -14.559 -9.291 4.668 1.00 92.69 129 ASP A N 1
ATOM 1081 C CA . ASP A 1 129 ? -14.196 -8.794 6.001 1.00 92.69 129 ASP A CA 1
ATOM 1082 C C . ASP A 1 129 ? -15.100 -7.630 6.448 1.00 92.69 129 ASP A C 1
ATOM 1084 O O . ASP A 1 129 ? -15.450 -7.494 7.630 1.00 92.69 129 ASP A O 1
ATOM 1088 N N . VAL A 1 130 ? -15.502 -6.782 5.492 1.00 92.81 130 VAL A N 1
ATOM 1089 C CA . VAL A 1 130 ? -16.457 -5.690 5.722 1.00 92.81 130 VAL A CA 1
ATOM 1090 C C . VAL A 1 130 ? -17.843 -6.256 6.025 1.00 92.81 130 VAL A C 1
ATOM 1092 O O . VAL A 1 130 ? -18.472 -5.827 6.995 1.00 92.81 130 VAL A O 1
ATOM 1095 N N . LEU A 1 131 ? -18.299 -7.248 5.256 1.00 92.88 131 LEU A N 1
ATOM 1096 C CA . LEU A 1 131 ? -19.568 -7.941 5.479 1.00 92.88 131 LEU A CA 1
ATOM 1097 C C . LEU A 1 131 ? -19.598 -8.636 6.845 1.00 92.88 131 LEU A C 1
ATOM 1099 O O . LEU A 1 131 ? -20.542 -8.437 7.604 1.00 92.88 131 LEU A O 1
ATOM 1103 N N . GLU A 1 132 ? -18.565 -9.399 7.200 1.00 92.94 132 GLU A N 1
ATOM 1104 C CA . GLU A 1 132 ? -18.464 -10.060 8.505 1.00 92.94 132 GLU A CA 1
ATOM 1105 C C . GLU A 1 132 ? -18.505 -9.054 9.655 1.00 92.94 132 GLU A C 1
ATOM 1107 O O . GLU A 1 132 ? -19.148 -9.278 10.685 1.00 92.94 132 GLU A O 1
ATOM 1112 N N . THR A 1 133 ? -17.831 -7.917 9.480 1.00 92.12 133 THR A N 1
ATOM 1113 C CA . THR A 1 133 ? -17.866 -6.826 10.450 1.00 92.12 133 THR A CA 1
ATOM 1114 C C . THR A 1 133 ? -19.264 -6.241 10.569 1.00 92.12 133 THR A C 1
ATOM 1116 O O . THR A 1 133 ? -19.751 -6.083 11.687 1.00 92.12 133 THR A O 1
ATOM 1119 N N . TYR A 1 134 ? -19.927 -5.969 9.446 1.00 92.50 134 TYR A N 1
ATOM 1120 C CA . TYR A 1 134 ? -21.290 -5.456 9.425 1.00 92.50 134 TYR A CA 1
ATOM 1121 C C . TYR A 1 134 ? -22.274 -6.425 10.088 1.00 92.50 134 TYR A C 1
ATOM 1123 O O . TYR A 1 134 ? -23.025 -6.009 10.965 1.00 92.50 134 TYR A O 1
ATOM 1131 N N . LEU A 1 135 ? -22.234 -7.717 9.750 1.00 91.00 135 LEU A N 1
ATOM 1132 C CA . LEU A 1 135 ? -23.137 -8.732 10.303 1.00 91.00 135 LEU A CA 1
ATOM 1133 C C . LEU A 1 135 ? -23.032 -8.845 11.826 1.00 91.00 135 LEU A C 1
ATOM 1135 O O . LEU A 1 135 ? -24.053 -8.991 12.491 1.00 91.00 135 LEU A O 1
ATOM 1139 N N . LYS A 1 136 ? -21.823 -8.714 12.385 1.00 89.50 136 LYS A N 1
ATOM 1140 C CA . LYS A 1 136 ? -21.594 -8.732 13.840 1.00 89.50 136 LYS A CA 1
ATOM 1141 C C . LYS A 1 136 ? -22.181 -7.527 14.567 1.00 89.50 136 LYS A C 1
ATOM 1143 O O . LYS A 1 136 ? -22.425 -7.599 15.767 1.00 89.50 136 LYS A O 1
ATOM 1148 N N . VAL A 1 137 ? -22.364 -6.408 13.868 1.00 90.12 137 VAL A N 1
ATOM 1149 C CA . VAL A 1 137 ? -22.755 -5.136 14.487 1.00 90.12 137 VAL A CA 1
ATOM 1150 C C . VAL A 1 137 ? -24.041 -4.548 13.918 1.00 90.12 137 VAL A C 1
ATOM 1152 O O . VAL A 1 137 ? -24.425 -3.436 14.288 1.00 90.12 137 VAL A O 1
ATOM 1155 N N . LYS A 1 138 ? -24.737 -5.270 13.039 1.00 87.25 138 LYS A N 1
ATOM 1156 C CA . LYS A 1 138 ? -25.967 -4.802 12.391 1.00 87.25 138 LYS A CA 1
ATOM 1157 C C . LYS A 1 138 ? -27.043 -4.432 13.420 1.00 87.25 138 LYS A C 1
ATOM 1159 O O . LYS A 1 138 ? -27.632 -3.364 13.294 1.00 87.25 138 LYS A O 1
ATOM 1164 N N . ASP A 1 139 ? -27.167 -5.220 14.490 1.00 86.56 139 ASP A N 1
ATOM 1165 C CA . ASP A 1 139 ? -28.203 -5.078 15.528 1.00 86.56 139 ASP A CA 1
ATOM 1166 C C . ASP A 1 139 ? -27.811 -4.102 16.652 1.00 86.56 139 ASP A C 1
ATOM 1168 O O . ASP A 1 139 ? -28.555 -3.877 17.601 1.00 86.56 139 ASP A O 1
ATOM 1172 N N . THR A 1 140 ? -26.620 -3.508 16.572 1.00 86.38 140 THR A N 1
ATOM 1173 C CA . THR A 1 140 ? -26.166 -2.529 17.568 1.00 86.38 140 THR A CA 1
ATOM 1174 C C . THR A 1 140 ? -26.719 -1.132 17.266 1.00 86.38 140 THR A C 1
ATOM 1176 O O . THR A 1 140 ? -26.933 -0.783 16.105 1.00 86.38 140 THR A O 1
ATOM 1179 N N . SER A 1 141 ? -26.904 -0.291 18.289 1.00 85.94 141 SER A N 1
ATOM 1180 C CA . SER A 1 141 ? -27.405 1.083 18.111 1.00 85.94 141 SER A CA 1
ATOM 1181 C C . SER A 1 141 ? -26.512 2.021 17.269 1.00 85.94 141 SER A C 1
ATOM 1183 O O . SER A 1 141 ? -27.072 2.848 16.543 1.00 85.94 141 SER A O 1
ATOM 1185 N N . PRO A 1 142 ? -25.162 1.930 17.275 1.00 88.31 142 PRO A N 1
ATOM 1186 C CA . PRO A 1 142 ? -24.311 2.839 16.508 1.00 88.31 142 PRO A CA 1
ATOM 1187 C C . PRO A 1 142 ? -24.563 2.783 15.000 1.00 88.31 142 PRO A C 1
ATOM 1189 O O . PRO A 1 142 ? -24.520 1.714 14.384 1.00 88.31 142 PRO A O 1
ATOM 1192 N N . LYS A 1 143 ? -24.745 3.952 14.378 1.00 90.12 143 LYS A N 1
ATOM 1193 C CA . LYS A 1 143 ? -24.961 4.080 12.924 1.00 90.12 143 LYS A CA 1
ATOM 1194 C C . LYS A 1 143 ? -23.670 4.152 12.112 1.00 90.12 143 LYS A C 1
ATOM 1196 O O . LYS A 1 143 ? -23.726 4.051 10.892 1.00 90.12 143 LYS A O 1
ATOM 1201 N N . THR A 1 144 ? -22.521 4.353 12.760 1.00 93.81 144 THR A N 1
ATOM 1202 C CA . THR A 1 144 ? -21.223 4.485 12.080 1.00 93.81 144 THR A CA 1
ATOM 1203 C C . THR A 1 144 ? -20.273 3.371 12.497 1.00 93.81 144 THR A C 1
ATOM 1205 O O . THR A 1 144 ? -20.058 3.156 13.690 1.00 93.81 144 THR A O 1
ATOM 1208 N N . ILE A 1 145 ? -19.678 2.710 11.507 1.00 94.88 145 ILE A N 1
ATOM 1209 C CA . ILE A 1 145 ? -18.659 1.672 11.664 1.00 94.8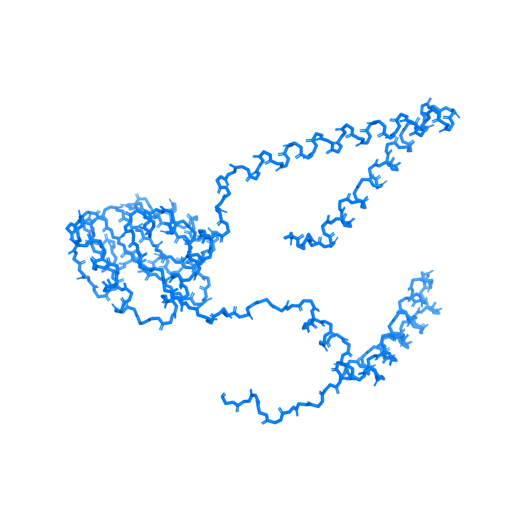8 145 ILE A CA 1
ATOM 1210 C C . ILE A 1 145 ? -17.367 2.197 11.044 1.00 94.88 145 ILE A C 1
ATOM 1212 O O . ILE A 1 145 ? -17.350 2.599 9.885 1.00 94.88 145 ILE A O 1
ATOM 1216 N N . ILE A 1 146 ? -16.290 2.198 11.817 1.00 95.88 146 ILE A N 1
ATOM 1217 C CA . ILE A 1 146 ? -14.947 2.580 11.397 1.00 95.88 146 ILE A CA 1
ATOM 1218 C C . ILE A 1 146 ? -14.088 1.322 11.437 1.00 95.88 146 ILE A C 1
ATOM 1220 O O . ILE A 1 146 ? -13.929 0.711 12.494 1.00 95.88 146 ILE A O 1
ATOM 1224 N N . ILE A 1 147 ? -13.536 0.939 10.293 1.00 96.06 147 ILE A N 1
ATOM 1225 C CA . ILE A 1 147 ? -12.615 -0.187 10.164 1.00 96.06 147 ILE A CA 1
ATOM 1226 C C . ILE A 1 147 ? -11.220 0.386 9.942 1.00 96.06 147 ILE A C 1
ATOM 1228 O O . ILE A 1 147 ? -11.000 1.089 8.958 1.00 96.06 147 ILE A O 1
ATOM 1232 N N . THR A 1 148 ? -10.286 0.107 10.848 1.00 95.94 148 THR A N 1
ATOM 1233 C CA . THR A 1 148 ? -8.879 0.500 10.685 1.00 95.94 148 THR A CA 1
ATOM 1234 C C . THR A 1 148 ? -8.060 -0.691 10.234 1.00 95.94 148 THR A C 1
ATOM 1236 O O . THR A 1 148 ? -8.214 -1.792 10.758 1.00 95.94 148 THR A O 1
ATOM 1239 N N . CYS A 1 149 ? -7.203 -0.493 9.239 1.00 94.19 149 CYS A N 1
ATOM 1240 C CA . CYS A 1 149 ? -6.465 -1.583 8.624 1.00 94.19 149 CYS A CA 1
ATOM 1241 C C . CYS A 1 149 ? -5.133 -1.137 8.042 1.00 94.19 149 CYS A C 1
ATOM 1243 O O . CYS A 1 149 ? -4.850 0.056 7.947 1.00 94.19 149 CYS A O 1
ATOM 1245 N N . LYS A 1 150 ? -4.315 -2.109 7.632 1.00 91.62 150 LYS A N 1
ATOM 1246 C CA . LYS A 1 150 ? -3.086 -1.826 6.891 1.00 91.62 150 LYS A CA 1
ATOM 1247 C C . LYS A 1 150 ? -3.400 -1.388 5.460 1.00 91.62 150 LYS A C 1
ATOM 1249 O O . LYS A 1 150 ? -3.115 -0.253 5.092 1.00 91.62 150 LYS A O 1
ATOM 1254 N N . ASN A 1 151 ? -4.037 -2.276 4.695 1.00 90.31 151 ASN A N 1
ATOM 1255 C CA . ASN A 1 151 ? -4.432 -2.071 3.302 1.00 90.31 151 ASN A CA 1
ATOM 1256 C C . ASN A 1 151 ? -5.852 -2.608 3.065 1.00 90.31 151 ASN A C 1
ATOM 1258 O O . ASN A 1 151 ? -6.230 -3.625 3.652 1.00 90.31 151 ASN A O 1
ATOM 1262 N N . ALA A 1 152 ? -6.585 -1.986 2.140 1.00 91.38 152 ALA A N 1
ATOM 1263 C CA . ALA A 1 152 ? -7.913 -2.412 1.701 1.00 91.38 152 ALA A CA 1
ATOM 1264 C C . ALA A 1 152 ? -8.014 -2.424 0.167 1.00 91.38 152 ALA A C 1
ATOM 1266 O O . ALA A 1 152 ? -7.415 -1.578 -0.498 1.00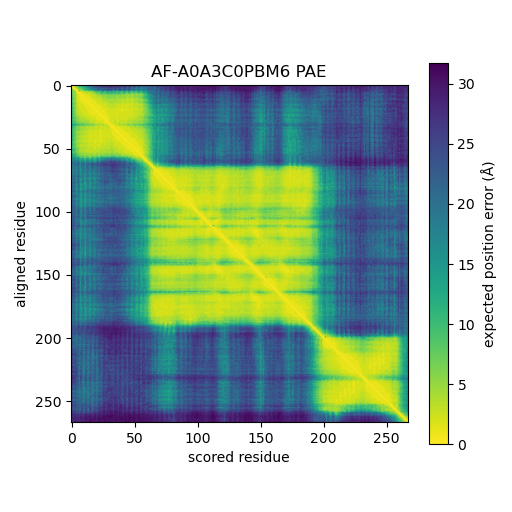 91.38 152 ALA A O 1
ATOM 1267 N N . ASN A 1 153 ? -8.778 -3.372 -0.380 1.00 91.69 153 ASN A N 1
ATOM 1268 C CA . ASN A 1 153 ? -9.114 -3.416 -1.805 1.00 91.69 153 ASN A CA 1
ATOM 1269 C C . ASN A 1 153 ? -10.224 -2.410 -2.157 1.00 91.69 153 ASN A C 1
ATOM 1271 O O . ASN A 1 153 ? -11.048 -2.060 -1.313 1.00 91.69 153 ASN A O 1
ATOM 1275 N N . GLU A 1 154 ? -10.294 -1.995 -3.427 1.00 90.56 154 GLU A N 1
ATOM 1276 C CA . GLU A 1 154 ? -11.343 -1.082 -3.922 1.00 90.56 154 GLU A CA 1
ATOM 1277 C C . GLU A 1 154 ? -12.758 -1.638 -3.703 1.00 90.56 154 GLU A C 1
ATOM 1279 O O . GLU A 1 154 ? -13.648 -0.905 -3.270 1.00 90.56 154 GLU A O 1
ATOM 1284 N N . SER A 1 155 ? -12.934 -2.954 -3.869 1.00 90.12 155 SER A N 1
ATOM 1285 C CA . SER A 1 155 ? -14.208 -3.648 -3.638 1.00 90.12 155 SER A CA 1
ATOM 1286 C C . SER A 1 155 ? -14.777 -3.420 -2.233 1.00 90.12 155 SER A C 1
ATOM 1288 O O . SER A 1 155 ? -15.993 -3.373 -2.061 1.00 90.12 155 SER A O 1
ATOM 1290 N N . CYS A 1 156 ? -13.923 -3.216 -1.226 1.00 91.69 156 CYS A N 1
ATOM 1291 C CA . CYS A 1 156 ? -14.350 -2.933 0.142 1.00 91.69 156 CYS A CA 1
ATOM 1292 C C . CYS A 1 156 ? -15.066 -1.586 0.245 1.00 91.69 156 CYS A C 1
ATOM 1294 O O . CYS A 1 156 ? -16.054 -1.461 0.967 1.00 91.69 156 CYS A O 1
ATOM 1296 N N . TYR A 1 157 ? -14.563 -0.575 -0.467 1.00 92.25 157 TYR A N 1
ATOM 1297 C CA . TYR A 1 157 ? -15.139 0.766 -0.466 1.00 92.25 157 TYR A CA 1
ATOM 1298 C C . TYR A 1 157 ? -16.466 0.800 -1.212 1.00 92.25 157 TYR A C 1
ATOM 1300 O O . TYR A 1 157 ? -17.390 1.485 -0.777 1.00 92.25 157 TYR A O 1
ATOM 1308 N N . ASP A 1 158 ? -16.582 0.058 -2.309 1.00 91.38 158 ASP A N 1
ATOM 1309 C CA . ASP A 1 158 ? -17.842 -0.033 -3.042 1.00 91.38 158 ASP A CA 1
ATOM 1310 C C . ASP A 1 158 ? -18.894 -0.789 -2.236 1.00 91.38 158 ASP A C 1
ATOM 1312 O O . ASP A 1 158 ? -20.008 -0.293 -2.075 1.00 91.38 158 ASP A O 1
ATOM 1316 N N . PHE A 1 159 ? -18.515 -1.899 -1.599 1.00 91.88 159 PHE A N 1
ATOM 1317 C CA . PHE A 1 159 ? -19.403 -2.613 -0.687 1.00 91.88 159 PHE A CA 1
ATOM 1318 C C . PHE A 1 159 ? -19.835 -1.745 0.507 1.00 91.88 159 PHE A C 1
ATOM 1320 O O . PHE A 1 159 ? -21.014 -1.700 0.856 1.00 91.88 159 PHE A O 1
ATOM 1327 N N . ALA A 1 160 ? -18.910 -0.978 1.096 1.00 91.75 160 ALA A N 1
ATOM 1328 C CA . ALA A 1 160 ? -19.213 -0.042 2.177 1.00 91.75 160 ALA A CA 1
ATOM 1329 C C . ALA A 1 160 ? -20.269 1.011 1.786 1.00 91.75 160 ALA A C 1
ATOM 1331 O O . ALA A 1 160 ? -21.068 1.404 2.636 1.00 91.75 160 ALA A O 1
ATOM 1332 N N . LYS A 1 161 ? -20.312 1.445 0.515 1.00 92.38 161 LYS A N 1
ATOM 1333 C CA . LYS A 1 161 ? -21.337 2.374 -0.000 1.00 92.38 161 LYS A CA 1
ATOM 1334 C C . LYS A 1 161 ? -22.703 1.710 -0.195 1.00 92.38 161 LYS A C 1
ATOM 1336 O O . LYS A 1 161 ? -23.713 2.400 -0.107 1.00 92.38 161 LYS A O 1
ATOM 1341 N N . MET A 1 162 ? -22.749 0.403 -0.462 1.00 90.69 162 MET A N 1
ATOM 1342 C CA . MET A 1 162 ? -24.007 -0.336 -0.658 1.00 90.69 162 MET A CA 1
ATOM 1343 C C . MET A 1 162 ? -24.786 -0.537 0.650 1.00 90.69 162 MET A C 1
ATOM 1345 O O . MET A 1 162 ? -25.994 -0.771 0.627 1.00 90.69 162 MET A O 1
ATOM 1349 N N . ILE A 1 163 ? -24.120 -0.433 1.803 1.00 90.25 163 ILE A N 1
ATOM 1350 C CA . ILE A 1 163 ? -24.758 -0.567 3.115 1.00 90.25 163 ILE A CA 1
ATOM 1351 C C . ILE A 1 163 ? -25.558 0.709 3.426 1.00 90.25 163 ILE A C 1
ATOM 1353 O O . ILE A 1 163 ? -25.026 1.690 3.936 1.00 90.25 163 ILE A O 1
ATOM 1357 N N . ALA A 1 164 ? -26.868 0.689 3.163 1.00 83.50 164 ALA A N 1
ATOM 1358 C CA . ALA A 1 164 ? -27.740 1.851 3.379 1.00 83.50 164 ALA A CA 1
ATOM 1359 C C . ALA A 1 164 ? -27.997 2.166 4.869 1.00 83.50 164 ALA A C 1
ATOM 1361 O O . ALA A 1 164 ? -28.130 3.323 5.262 1.00 83.50 164 ALA A O 1
ATOM 1362 N N . ASN A 1 165 ? -28.048 1.137 5.720 1.00 85.12 165 ASN A N 1
ATOM 1363 C CA . ASN A 1 165 ? -28.518 1.272 7.105 1.00 85.12 165 ASN A CA 1
ATOM 1364 C C . ASN A 1 165 ? -27.455 1.812 8.076 1.00 85.12 165 ASN A C 1
ATOM 1366 O O . ASN A 1 165 ? -27.788 2.244 9.181 1.00 85.12 165 ASN A O 1
ATOM 1370 N N . LYS A 1 166 ? -26.171 1.752 7.699 1.00 90.12 166 LYS A N 1
ATOM 1371 C CA . LYS A 1 166 ? -25.038 2.184 8.528 1.00 90.12 166 LYS A CA 1
ATOM 1372 C C . LYS A 1 166 ? -23.942 2.779 7.658 1.00 90.12 166 LYS A C 1
ATOM 1374 O O . LYS A 1 166 ? -23.594 2.221 6.628 1.00 90.12 166 LYS A O 1
ATOM 1379 N N . LYS A 1 167 ? -23.333 3.869 8.121 1.00 93.06 167 LYS A N 1
ATOM 1380 C CA . LYS A 1 167 ? -22.172 4.475 7.469 1.00 93.06 167 LYS A CA 1
ATOM 1381 C C . LYS A 1 167 ? -20.921 3.661 7.790 1.00 93.06 167 LYS A C 1
ATOM 1383 O O . LYS A 1 167 ? -20.490 3.645 8.943 1.00 93.06 167 LYS A O 1
ATOM 1388 N N . VAL A 1 168 ? -20.320 3.031 6.785 1.00 94.44 168 VAL A N 1
ATOM 1389 C CA . VAL A 1 168 ? -19.053 2.300 6.928 1.00 94.44 168 VAL A CA 1
ATOM 1390 C C . VAL A 1 168 ? -17.899 3.148 6.397 1.00 94.44 168 VAL A C 1
ATOM 1392 O O . VAL A 1 168 ? -17.941 3.641 5.273 1.00 94.44 168 VAL A O 1
ATOM 1395 N N . ILE A 1 169 ? -16.876 3.346 7.225 1.00 94.56 169 ILE A N 1
ATOM 1396 C CA . ILE A 1 169 ? -15.669 4.114 6.910 1.00 94.56 169 ILE A CA 1
ATOM 1397 C C . ILE A 1 169 ? -14.477 3.175 7.050 1.00 94.56 169 ILE A C 1
ATOM 1399 O O . ILE A 1 169 ? -14.253 2.613 8.121 1.00 94.56 169 ILE A O 1
ATOM 1403 N N . ILE A 1 170 ? -13.706 3.022 5.980 1.00 95.06 170 ILE A N 1
ATOM 1404 C CA . ILE A 1 170 ? -12.495 2.202 5.962 1.00 95.06 170 ILE A CA 1
ATOM 1405 C C . ILE A 1 170 ? -11.302 3.148 5.971 1.00 95.06 170 ILE A C 1
ATOM 1407 O O . ILE A 1 170 ? -11.230 4.048 5.139 1.00 95.06 170 ILE A O 1
ATOM 1411 N N . LEU A 1 171 ? -10.400 2.955 6.931 1.00 95.00 171 LEU A N 1
ATOM 1412 C CA . LEU A 1 171 ? -9.187 3.743 7.102 1.00 95.00 171 LEU A CA 1
ATOM 1413 C C . LEU A 1 171 ? -7.970 2.827 6.944 1.00 95.00 171 LEU A C 1
ATOM 1415 O O . LEU A 1 171 ? -7.746 1.930 7.761 1.00 95.00 171 LEU A O 1
ATOM 1419 N N . THR A 1 172 ? -7.187 3.062 5.895 1.00 93.38 172 THR A N 1
ATOM 1420 C CA . THR A 1 172 ? -5.882 2.414 5.656 1.00 93.38 172 THR A CA 1
ATOM 1421 C C . THR A 1 172 ? -4.808 2.930 6.616 1.00 93.38 172 THR A C 1
ATOM 1423 O O . THR A 1 172 ? -5.060 3.856 7.387 1.00 93.38 172 THR A O 1
ATOM 1426 N N . GLU A 1 173 ? -3.587 2.377 6.575 1.00 92.12 173 GLU A N 1
ATOM 1427 C CA . GLU A 1 173 ? -2.518 2.717 7.532 1.00 92.12 173 GLU A CA 1
ATOM 1428 C C . GLU A 1 173 ? -2.260 4.233 7.630 1.00 92.12 173 GLU A C 1
ATOM 1430 O O . GLU A 1 173 ? -2.078 4.776 8.722 1.00 92.12 173 GLU A O 1
ATOM 1435 N N . ILE A 1 174 ? -2.306 4.931 6.492 1.00 90.94 174 ILE A N 1
ATOM 1436 C CA . ILE A 1 174 ? -2.055 6.372 6.399 1.00 90.94 174 ILE A CA 1
ATOM 1437 C C . ILE A 1 174 ? -3.273 7.168 6.883 1.00 90.94 174 ILE A C 1
ATOM 1439 O O . ILE A 1 174 ? -3.136 8.117 7.655 1.00 90.94 174 ILE A O 1
ATOM 1443 N N . GLU A 1 175 ? -4.474 6.769 6.470 1.00 92.38 175 GLU A N 1
ATOM 1444 C CA . GLU A 1 175 ? -5.717 7.452 6.841 1.00 92.38 175 GLU A CA 1
ATOM 1445 C C . GLU A 1 175 ? -6.017 7.286 8.335 1.00 92.38 175 GLU A C 1
ATOM 1447 O O . GLU A 1 175 ? -6.415 8.243 8.999 1.00 92.38 175 GLU A O 1
ATOM 1452 N N . ALA A 1 176 ? -5.775 6.098 8.892 1.00 93.50 176 ALA A N 1
ATOM 1453 C CA . ALA A 1 176 ? -5.872 5.834 10.322 1.00 93.50 176 ALA A CA 1
ATOM 1454 C C . ALA A 1 176 ? -4.844 6.666 11.102 1.00 93.50 176 ALA A C 1
ATOM 1456 O O . ALA A 1 176 ? -5.155 7.180 12.177 1.00 93.50 176 ALA A O 1
ATOM 1457 N N . TYR A 1 177 ? -3.645 6.875 10.548 1.00 93.12 177 TYR A N 1
ATOM 1458 C CA . TYR A 1 177 ? -2.660 7.752 11.170 1.00 93.12 177 TYR A CA 1
ATOM 1459 C C . TYR A 1 177 ? -3.126 9.204 11.248 1.00 93.12 177 TYR A C 1
ATOM 1461 O O . TYR A 1 177 ? -3.072 9.799 12.324 1.00 93.12 177 TYR A O 1
ATOM 1469 N N . GLU A 1 178 ? -3.630 9.761 10.147 1.00 91.88 178 GLU A N 1
ATOM 1470 C CA . GLU A 1 178 ? -4.110 11.145 10.119 1.00 91.88 178 GLU A CA 1
ATOM 1471 C C . GLU A 1 178 ? -5.335 11.356 11.016 1.00 91.88 178 GLU A C 1
ATOM 1473 O O . GLU A 1 178 ? -5.394 12.335 11.759 1.00 91.88 178 GLU A O 1
ATOM 1478 N N . ASN A 1 179 ? -6.303 10.437 10.960 1.00 91.62 179 ASN A N 1
ATOM 1479 C CA . ASN A 1 179 ? -7.608 10.624 11.593 1.00 91.62 179 ASN A CA 1
ATOM 1480 C C . ASN A 1 179 ? -7.672 10.118 13.040 1.00 91.62 179 ASN A C 1
ATOM 1482 O O . ASN A 1 179 ? -8.545 10.553 13.789 1.00 91.62 179 ASN A O 1
ATOM 1486 N N . ILE A 1 180 ? -6.789 9.196 13.440 1.00 92.81 180 ILE A N 1
ATOM 1487 C CA . ILE A 1 180 ? -6.845 8.539 14.755 1.00 92.81 180 ILE A CA 1
ATOM 1488 C C . ILE A 1 180 ? -5.510 8.655 15.488 1.00 92.81 180 ILE A C 1
ATOM 1490 O O . ILE A 1 180 ? -5.464 9.239 16.570 1.00 92.81 180 ILE A O 1
ATOM 1494 N N . PHE A 1 181 ? -4.417 8.136 14.923 1.00 92.81 181 PHE A N 1
ATOM 1495 C CA . PHE A 1 181 ? -3.172 7.993 15.687 1.00 92.81 181 PHE A CA 1
ATOM 1496 C C . PHE A 1 181 ? -2.512 9.327 16.028 1.00 92.81 181 PHE A C 1
ATOM 1498 O O . PHE A 1 181 ? -2.060 9.514 17.157 1.00 92.81 181 PHE A O 1
ATOM 1505 N N . LYS A 1 182 ? -2.491 10.273 15.084 1.00 90.75 182 LYS A N 1
ATOM 1506 C CA . LYS A 1 182 ? -1.908 11.602 15.285 1.00 90.75 182 LYS A CA 1
ATOM 1507 C C . LYS A 1 182 ? -2.735 12.458 16.266 1.00 90.75 182 LYS A C 1
ATOM 1509 O O . LYS A 1 182 ? -2.135 12.967 17.212 1.00 90.75 182 LYS A O 1
ATOM 1514 N N . PRO A 1 183 ? -4.076 12.582 16.148 1.00 90.50 183 PRO A N 1
ATOM 1515 C CA . PRO A 1 183 ? -4.890 13.345 17.109 1.00 90.50 183 PRO A CA 1
ATOM 1516 C C . PRO A 1 183 ? -4.920 12.765 18.532 1.00 90.50 183 PRO A C 1
ATOM 1518 O O . PRO A 1 183 ? -5.096 13.503 19.508 1.00 90.50 183 PRO A O 1
ATOM 1521 N N . LEU A 1 184 ? -4.774 11.444 18.656 1.00 89.50 184 LEU A N 1
ATOM 1522 C CA . LEU A 1 184 ? -4.749 10.747 19.944 1.00 89.50 184 LEU A CA 1
ATOM 1523 C C . LEU A 1 184 ? -3.342 10.536 20.505 1.00 89.50 184 LEU A C 1
ATOM 1525 O O . LEU A 1 184 ? -3.224 9.970 21.586 1.00 89.50 184 LEU A O 1
ATOM 1529 N N . GLN A 1 185 ? -2.301 11.000 19.804 1.00 88.25 185 GLN A N 1
ATOM 1530 C CA . GLN A 1 185 ? -0.904 10.881 20.232 1.00 88.25 185 GLN A CA 1
ATOM 1531 C C . GLN A 1 185 ? -0.554 9.436 20.628 1.00 88.25 185 GLN A C 1
ATOM 1533 O O . GLN A 1 185 ? -0.137 9.139 21.751 1.00 88.25 185 GLN A O 1
ATOM 1538 N N . PHE A 1 186 ? -0.788 8.505 19.700 1.00 89.44 186 PHE A N 1
ATOM 1539 C CA . PHE A 1 186 ? -0.327 7.131 19.874 1.00 89.44 186 PHE A CA 1
ATOM 1540 C C . PHE A 1 186 ? 1.194 7.092 19.975 1.00 89.44 186 PHE A C 1
ATOM 1542 O O . PHE A 1 186 ? 1.892 7.788 19.232 1.00 89.44 186 PHE A O 1
ATOM 1549 N N . ASP A 1 187 ? 1.688 6.244 20.872 1.00 86.38 187 ASP A N 1
ATOM 1550 C CA . ASP A 1 187 ? 3.119 6.026 21.021 1.00 86.38 187 ASP A CA 1
ATOM 1551 C C . ASP A 1 187 ? 3.641 5.374 19.746 1.00 86.38 187 ASP A C 1
ATOM 1553 O O . ASP A 1 187 ? 3.032 4.443 19.214 1.00 86.38 187 ASP A O 1
ATOM 1557 N N . ILE A 1 188 ? 4.739 5.910 19.217 1.00 86.12 188 ILE A N 1
ATOM 1558 C CA . ILE A 1 188 ? 5.344 5.404 17.990 1.00 86.12 188 ILE A CA 1
ATOM 1559 C C . ILE A 1 188 ? 6.304 4.290 18.407 1.00 86.12 188 ILE A C 1
ATOM 1561 O O . ILE A 1 188 ? 7.350 4.586 18.989 1.00 86.12 188 ILE A O 1
ATOM 1565 N N . PRO A 1 189 ? 5.979 3.017 18.130 1.00 82.81 189 PRO A N 1
ATOM 1566 C CA . PRO A 1 189 ? 6.840 1.918 18.517 1.00 82.81 189 PRO A CA 1
ATOM 1567 C C . PRO A 1 189 ? 8.116 1.970 17.683 1.00 82.81 189 PRO A C 1
ATOM 1569 O O . PRO A 1 189 ? 8.083 2.173 16.461 1.00 82.81 189 PRO A O 1
ATOM 1572 N N . ASN A 1 190 ? 9.251 1.777 18.347 1.00 75.00 190 ASN A N 1
ATOM 1573 C CA . ASN A 1 190 ? 10.544 1.732 17.687 1.00 75.00 190 ASN A CA 1
ATOM 1574 C C . ASN A 1 190 ? 10.770 0.319 17.135 1.00 75.00 190 ASN A C 1
ATOM 1576 O O . ASN A 1 190 ? 11.448 -0.508 17.732 1.00 75.00 190 ASN A O 1
ATOM 1580 N N . ILE A 1 191 ? 10.104 0.011 16.024 1.00 67.00 191 ILE A N 1
ATOM 1581 C CA . ILE A 1 191 ? 10.248 -1.280 15.351 1.00 67.00 191 ILE A CA 1
ATOM 1582 C C . ILE A 1 191 ? 11.476 -1.200 14.453 1.00 67.00 191 ILE A C 1
ATOM 1584 O O . ILE A 1 191 ? 11.439 -0.582 13.390 1.00 67.00 191 ILE A O 1
ATOM 1588 N N . GLU A 1 192 ? 12.569 -1.822 14.886 1.00 55.94 192 GLU A N 1
ATOM 1589 C CA . GLU A 1 192 ? 13.795 -1.951 14.086 1.00 55.94 192 GLU A CA 1
ATOM 1590 C C . GLU A 1 192 ? 13.627 -2.940 12.920 1.00 55.94 192 GLU A C 1
ATOM 1592 O O . GLU A 1 192 ? 14.377 -2.916 11.942 1.00 55.94 192 GLU A O 1
ATOM 1597 N N . THR A 1 193 ? 12.604 -3.792 12.980 1.00 52.91 193 THR A N 1
ATOM 1598 C CA . THR A 1 193 ? 12.309 -4.797 11.962 1.00 52.91 193 THR A CA 1
ATOM 1599 C C . THR A 1 193 ? 11.437 -4.218 10.850 1.00 52.91 193 THR A C 1
ATOM 1601 O O . THR A 1 193 ? 10.228 -4.432 10.759 1.00 52.91 193 THR A O 1
ATOM 1604 N N . GLU A 1 194 ? 12.066 -3.496 9.922 1.00 50.28 194 GLU A N 1
ATOM 1605 C CA . GLU A 1 194 ? 11.468 -3.303 8.603 1.00 50.28 194 GLU A CA 1
ATOM 1606 C C . GLU A 1 194 ? 11.321 -4.679 7.934 1.00 50.28 194 GLU A C 1
ATOM 1608 O O . GLU A 1 194 ? 12.301 -5.275 7.479 1.00 50.28 194 GLU A O 1
ATOM 1613 N N . PHE A 1 195 ? 10.091 -5.198 7.845 1.00 53.25 195 PHE A N 1
ATOM 1614 C CA . PHE A 1 195 ? 9.793 -6.332 6.973 1.00 53.25 195 PHE A CA 1
ATOM 1615 C C . PHE A 1 195 ? 10.200 -5.951 5.545 1.00 53.25 195 PHE A C 1
ATOM 1617 O O . PHE A 1 195 ? 9.511 -5.179 4.871 1.00 53.25 195 PHE A O 1
ATOM 1624 N N . LYS A 1 196 ? 11.344 -6.470 5.081 1.00 51.59 196 LYS A N 1
ATOM 1625 C CA . LYS A 1 196 ? 11.871 -6.263 3.725 1.00 51.59 196 LYS A CA 1
ATOM 1626 C C . LYS A 1 196 ? 10.948 -6.938 2.704 1.00 51.59 196 LYS A C 1
ATOM 1628 O O . LYS A 1 196 ? 11.261 -7.998 2.181 1.00 51.59 196 LYS A O 1
ATOM 1633 N N . SER A 1 197 ? 9.803 -6.329 2.394 1.00 54.22 197 SER A N 1
ATOM 1634 C CA . SER A 1 197 ? 8.845 -6.868 1.413 1.00 54.22 197 SER A CA 1
ATOM 1635 C C . SER A 1 197 ? 9.040 -6.332 -0.007 1.00 54.22 197 SER A C 1
ATOM 1637 O O . SER A 1 197 ? 8.230 -6.595 -0.894 1.00 54.22 197 SER A O 1
ATOM 1639 N N . LYS A 1 198 ? 10.132 -5.609 -0.276 1.00 52.59 198 LYS A N 1
ATOM 1640 C CA . LYS A 1 198 ? 10.534 -5.309 -1.651 1.00 52.59 198 LYS A CA 1
ATOM 1641 C C . LYS A 1 198 ? 11.739 -6.138 -2.017 1.00 52.59 198 LYS A C 1
ATOM 1643 O O . LYS A 1 198 ? 12.826 -5.886 -1.501 1.00 52.59 198 LYS A O 1
ATOM 1648 N N . LYS A 1 199 ? 11.537 -7.048 -2.977 1.00 57.81 199 LYS A N 1
ATOM 1649 C CA . LYS A 1 199 ? 12.649 -7.592 -3.747 1.00 57.81 199 LYS A CA 1
ATOM 1650 C C . LYS A 1 199 ? 13.436 -6.414 -4.300 1.00 57.81 199 LYS A C 1
ATOM 1652 O O . LYS A 1 199 ? 12.924 -5.651 -5.121 1.00 57.81 199 LYS A O 1
ATOM 1657 N N . THR A 1 200 ? 14.627 -6.182 -3.762 1.00 71.94 200 THR A N 1
ATOM 1658 C CA . THR A 1 200 ? 15.484 -5.108 -4.256 1.00 71.94 200 THR A CA 1
ATOM 1659 C C . THR A 1 200 ? 15.892 -5.455 -5.683 1.00 71.94 200 THR A C 1
ATOM 1661 O O . THR A 1 200 ? 15.944 -6.624 -6.062 1.00 71.94 200 THR A O 1
ATOM 1664 N N . PHE A 1 201 ? 16.206 -4.448 -6.500 1.00 72.50 201 PHE A N 1
ATOM 1665 C CA . PHE A 1 201 ? 16.766 -4.696 -7.832 1.00 72.50 201 PHE A CA 1
ATOM 1666 C C . PHE A 1 201 ? 18.002 -5.613 -7.759 1.00 72.50 201 PHE A C 1
ATOM 1668 O O . PHE A 1 201 ? 18.228 -6.428 -8.643 1.00 72.50 201 PHE A O 1
ATOM 1675 N N . GLN A 1 202 ? 18.738 -5.554 -6.645 1.00 77.56 202 GLN A N 1
ATOM 1676 C CA . GLN A 1 202 ? 19.819 -6.484 -6.331 1.00 77.56 202 GLN A CA 1
ATOM 1677 C C . GLN A 1 202 ? 19.337 -7.933 -6.195 1.00 77.56 202 GLN A C 1
ATOM 1679 O O . GLN A 1 202 ? 19.910 -8.793 -6.844 1.00 77.56 202 GLN A O 1
ATOM 1684 N N . GLN A 1 203 ? 18.260 -8.204 -5.451 1.00 79.06 203 GLN A N 1
ATOM 1685 C CA . GLN A 1 203 ? 17.681 -9.552 -5.350 1.00 79.06 203 GLN A CA 1
ATOM 1686 C C . GLN A 1 203 ? 17.119 -10.054 -6.689 1.00 79.06 203 GLN A C 1
ATOM 1688 O O . GLN A 1 203 ? 17.180 -11.245 -6.986 1.00 79.06 203 GLN A O 1
ATOM 1693 N N . PHE A 1 204 ? 16.587 -9.153 -7.523 1.00 81.50 204 PHE A N 1
ATOM 1694 C CA . PHE A 1 204 ? 16.195 -9.501 -8.890 1.00 81.50 204 PHE A CA 1
ATOM 1695 C C . PHE A 1 204 ? 17.409 -9.901 -9.739 1.00 81.50 204 PHE A C 1
ATOM 1697 O O . PHE A 1 204 ? 17.372 -10.947 -10.377 1.00 81.50 204 PHE A O 1
ATOM 1704 N N . LEU A 1 205 ? 18.491 -9.113 -9.713 1.00 85.12 205 LEU A N 1
ATOM 1705 C CA . LEU A 1 205 ? 19.734 -9.429 -10.424 1.00 85.12 205 LEU A CA 1
ATOM 1706 C C . LEU A 1 205 ? 20.390 -10.711 -9.902 1.00 85.12 205 LEU A C 1
ATOM 1708 O O . LEU A 1 205 ? 20.844 -11.518 -10.703 1.00 85.12 205 LEU A O 1
ATOM 1712 N N . GLU A 1 206 ? 20.396 -10.926 -8.586 1.00 84.44 206 GLU A N 1
ATOM 1713 C CA . GLU A 1 206 ? 20.882 -12.158 -7.954 1.00 84.44 206 GLU A CA 1
ATOM 1714 C C . GLU A 1 206 ? 20.131 -13.380 -8.471 1.00 84.44 206 GLU A C 1
ATOM 1716 O O . GLU A 1 206 ? 20.751 -14.388 -8.790 1.00 84.44 206 GLU A O 1
ATOM 1721 N N . PHE A 1 207 ? 18.808 -13.287 -8.606 1.00 83.69 207 PHE A N 1
ATOM 1722 C CA . PHE A 1 207 ? 17.999 -14.370 -9.152 1.00 83.69 207 PHE A CA 1
ATOM 1723 C C . PHE A 1 207 ? 18.180 -14.541 -10.666 1.00 83.69 207 PHE A C 1
ATOM 1725 O O . PHE A 1 207 ? 18.254 -15.667 -11.160 1.00 83.69 207 PHE A O 1
ATOM 1732 N N . ALA A 1 208 ? 18.237 -13.433 -11.408 1.00 86.12 208 ALA A N 1
ATOM 1733 C CA . ALA A 1 208 ? 18.317 -13.434 -12.862 1.00 86.12 208 ALA A CA 1
ATOM 1734 C C . ALA A 1 208 ? 19.692 -13.873 -13.380 1.00 86.12 208 ALA A C 1
ATOM 1736 O O . ALA A 1 208 ? 19.744 -14.487 -14.437 1.00 86.12 208 ALA A O 1
ATOM 1737 N N . LEU A 1 209 ? 20.779 -13.582 -12.658 1.00 88.56 209 LEU A N 1
ATOM 1738 C CA . LEU A 1 209 ? 22.169 -13.832 -13.071 1.00 88.56 209 LEU A CA 1
ATOM 1739 C C . LEU A 1 209 ? 22.823 -14.977 -12.278 1.00 88.56 209 LEU A C 1
ATOM 1741 O O . LEU A 1 209 ? 24.048 -15.081 -12.219 1.00 88.56 209 LEU A O 1
ATOM 1745 N N . ASN A 1 210 ? 22.008 -15.823 -11.644 1.00 88.50 210 ASN A N 1
ATOM 1746 C CA . ASN A 1 210 ? 22.448 -17.020 -10.936 1.00 88.50 210 ASN A CA 1
ATOM 1747 C C . ASN A 1 210 ? 22.854 -18.131 -11.924 1.00 88.50 210 ASN A C 1
ATOM 1749 O O . ASN A 1 210 ? 22.186 -18.335 -12.939 1.00 88.50 210 ASN A O 1
ATOM 1753 N N . LYS A 1 211 ? 23.860 -18.941 -11.579 1.00 88.50 211 LYS A N 1
ATOM 1754 C CA . LYS A 1 211 ? 24.317 -20.111 -12.355 1.00 88.50 211 LYS A CA 1
ATOM 1755 C C . LYS A 1 211 ? 23.205 -21.105 -12.689 1.00 88.50 211 LYS A C 1
ATOM 1757 O O . LYS A 1 211 ? 23.244 -21.744 -13.738 1.00 88.50 211 LYS A O 1
ATOM 1762 N N . SER A 1 212 ? 22.186 -21.219 -11.836 1.00 87.81 212 SER A N 1
ATOM 1763 C CA . SER A 1 212 ? 20.996 -22.040 -12.110 1.00 87.81 212 SER A CA 1
ATOM 1764 C C . SER A 1 212 ? 20.256 -21.615 -13.386 1.00 87.81 212 SER A C 1
ATOM 1766 O O . SER A 1 212 ? 19.649 -22.457 -14.047 1.00 87.81 212 SER A O 1
ATOM 1768 N N . ARG A 1 213 ? 20.349 -20.338 -13.786 1.00 87.81 213 ARG A N 1
ATOM 1769 C CA . ARG A 1 213 ? 19.725 -19.787 -14.999 1.00 87.81 213 ARG A CA 1
ATOM 1770 C C . ARG A 1 213 ? 20.567 -19.929 -16.263 1.00 87.81 213 ARG A C 1
ATOM 1772 O O . ARG A 1 213 ? 20.013 -19.784 -17.351 1.00 87.81 213 ARG A O 1
ATOM 1779 N N . THR A 1 214 ? 21.846 -20.300 -16.160 1.00 89.88 214 THR A N 1
ATOM 1780 C CA . THR A 1 214 ? 22.729 -20.505 -17.323 1.00 89.88 214 THR A CA 1
ATOM 1781 C C . THR A 1 214 ? 22.121 -21.465 -18.342 1.00 89.88 214 THR A C 1
ATOM 1783 O O . THR A 1 214 ? 22.087 -21.144 -19.526 1.00 89.88 214 THR A O 1
ATOM 1786 N N . LYS A 1 215 ? 21.601 -22.620 -17.897 1.00 91.69 215 LYS A N 1
ATOM 1787 C CA . LYS A 1 215 ? 21.016 -23.625 -18.802 1.00 91.69 215 LYS A CA 1
ATOM 1788 C C . LYS A 1 215 ? 19.808 -23.073 -19.560 1.00 91.69 215 LYS A C 1
ATOM 1790 O O . LYS A 1 215 ? 19.694 -23.290 -20.761 1.00 91.69 215 LYS A O 1
ATOM 1795 N N . SER A 1 216 ? 18.938 -22.332 -18.873 1.00 89.31 216 SER A N 1
ATOM 1796 C CA . SER A 1 216 ? 17.759 -21.716 -19.488 1.00 89.31 216 SER A CA 1
ATOM 1797 C C . SER A 1 216 ? 18.151 -20.669 -20.530 1.00 89.31 216 SER A C 1
ATOM 1799 O O . SER A 1 216 ? 17.643 -20.715 -21.644 1.00 89.31 216 SER A O 1
ATOM 1801 N N . TYR A 1 217 ? 19.081 -19.765 -20.207 1.00 91.81 217 TYR A N 1
ATOM 1802 C CA . TYR A 1 217 ? 19.540 -18.759 -21.167 1.00 91.81 217 TYR A CA 1
ATOM 1803 C C . TYR A 1 217 ? 20.267 -19.371 -22.367 1.00 91.81 217 TYR A C 1
ATOM 1805 O O . TYR A 1 217 ? 20.036 -18.930 -23.488 1.00 91.81 217 TYR A O 1
ATOM 1813 N N . ALA A 1 218 ? 21.091 -20.402 -22.158 1.00 93.12 218 ALA A N 1
ATOM 1814 C CA . ALA A 1 218 ? 21.777 -21.100 -23.243 1.00 93.12 218 ALA A CA 1
ATOM 1815 C C . ALA A 1 218 ? 20.781 -21.779 -24.194 1.00 93.12 218 ALA A C 1
ATOM 1817 O O . ALA A 1 218 ? 20.891 -21.630 -25.407 1.00 93.12 218 ALA A O 1
ATOM 1818 N N . LEU A 1 219 ? 19.766 -22.460 -23.649 1.00 94.88 219 LEU A N 1
ATOM 1819 C CA . LEU A 1 219 ? 18.725 -23.104 -24.453 1.00 94.88 219 LEU A CA 1
ATOM 1820 C C . LEU A 1 219 ? 17.936 -22.068 -25.261 1.00 94.88 219 LEU A C 1
ATOM 1822 O O . LEU A 1 219 ? 17.759 -22.242 -26.463 1.00 94.88 219 LEU A O 1
ATOM 1826 N N . VAL A 1 220 ? 17.522 -20.961 -24.634 1.00 93.31 220 VAL A N 1
ATOM 1827 C CA . VAL A 1 220 ? 16.819 -19.870 -25.330 1.00 93.31 220 VAL A CA 1
ATOM 1828 C C . VAL A 1 220 ? 17.696 -19.244 -26.416 1.00 93.31 220 VAL A C 1
ATOM 1830 O O . VAL A 1 220 ? 17.199 -18.994 -27.509 1.00 93.31 220 VAL A O 1
ATOM 1833 N N . SER A 1 221 ? 18.988 -19.032 -26.156 1.00 93.31 221 SER A N 1
ATOM 1834 C CA . SER A 1 221 ? 19.927 -18.484 -27.140 1.00 93.31 221 SER A CA 1
ATOM 1835 C C . SER A 1 221 ? 20.031 -19.375 -28.378 1.00 93.31 221 SER A C 1
ATOM 1837 O O . SER A 1 221 ? 19.881 -18.883 -29.499 1.00 93.31 221 SER A O 1
ATOM 1839 N N . VAL A 1 222 ? 20.185 -20.687 -28.179 1.00 95.44 222 VAL A N 1
ATOM 1840 C CA . VAL A 1 222 ? 20.241 -21.679 -29.262 1.00 95.44 222 VAL A CA 1
ATOM 1841 C C . VAL A 1 222 ? 18.910 -21.755 -30.010 1.00 95.44 222 VAL A C 1
ATOM 1843 O O . VAL A 1 222 ? 18.891 -21.723 -31.237 1.00 95.44 222 VAL A O 1
ATOM 1846 N N . PHE A 1 223 ? 17.786 -21.793 -29.294 1.00 96.06 223 PHE A N 1
ATOM 1847 C CA . PHE A 1 223 ? 16.462 -21.830 -29.913 1.00 96.06 223 PHE A CA 1
ATOM 1848 C C . PHE A 1 223 ? 16.190 -20.580 -30.759 1.00 96.06 223 PHE A C 1
ATOM 1850 O O . PHE A 1 223 ? 15.740 -20.693 -31.895 1.00 96.06 223 PHE A O 1
ATOM 1857 N N . MET A 1 224 ? 16.508 -19.390 -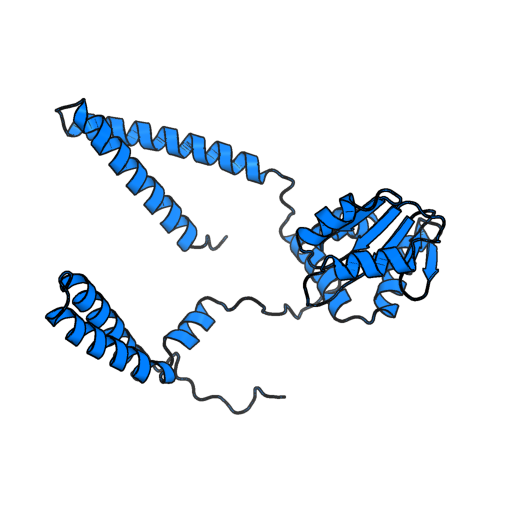30.240 1.00 91.00 224 MET A N 1
ATOM 1858 C CA . MET A 1 224 ? 16.363 -18.129 -30.973 1.00 91.00 224 MET A CA 1
ATOM 1859 C C . MET A 1 224 ? 17.291 -18.071 -32.189 1.00 91.00 224 MET A C 1
ATOM 1861 O O . MET A 1 224 ? 16.884 -17.577 -33.238 1.00 91.00 224 MET A O 1
ATOM 1865 N N . LEU A 1 225 ? 18.504 -18.620 -32.084 1.00 92.56 225 LEU A N 1
ATOM 1866 C CA . LEU A 1 225 ? 19.415 -18.731 -33.220 1.00 92.56 225 LEU A CA 1
ATOM 1867 C C . LEU A 1 225 ? 18.801 -19.597 -34.325 1.00 92.56 225 LEU A C 1
ATOM 1869 O O . LEU A 1 225 ? 18.751 -19.167 -35.474 1.00 92.56 225 LEU A O 1
ATOM 1873 N N . PHE A 1 226 ? 18.257 -20.768 -33.986 1.00 93.12 226 PHE A N 1
ATOM 1874 C CA . PHE A 1 226 ? 17.574 -21.623 -34.960 1.00 93.12 226 PHE A CA 1
ATOM 1875 C C . PHE A 1 226 ? 16.325 -20.960 -35.551 1.00 93.12 226 PHE A C 1
ATOM 1877 O O . PHE A 1 226 ? 16.124 -20.986 -36.765 1.00 93.12 226 PHE A O 1
ATOM 1884 N N . ALA A 1 227 ? 15.521 -20.299 -34.716 1.00 88.69 227 ALA A N 1
ATOM 1885 C CA . ALA A 1 227 ? 14.340 -19.562 -35.155 1.00 88.69 227 ALA A CA 1
ATOM 1886 C C . ALA A 1 227 ? 14.687 -18.434 -36.143 1.00 88.69 227 ALA A C 1
ATOM 1888 O O . ALA A 1 227 ? 13.896 -18.147 -37.043 1.00 88.69 227 ALA A O 1
ATOM 1889 N N . SER A 1 228 ? 15.880 -17.837 -36.031 1.00 92.81 228 SER A N 1
ATOM 1890 C CA . SER A 1 228 ? 16.335 -16.784 -36.947 1.00 92.81 228 SER A CA 1
ATOM 1891 C C . SER A 1 228 ? 16.476 -17.244 -38.404 1.00 92.81 228 SER A C 1
ATOM 1893 O O . SER A 1 228 ? 16.342 -16.417 -39.301 1.00 92.81 228 SER A O 1
ATOM 1895 N N . PHE A 1 229 ? 16.679 -18.543 -38.657 1.00 89.00 229 PHE A N 1
ATOM 1896 C CA . PHE A 1 229 ? 16.763 -19.089 -40.018 1.00 89.00 229 PHE A CA 1
ATOM 1897 C C . PHE A 1 229 ? 15.393 -19.326 -40.662 1.00 89.00 229 PHE A C 1
ATOM 1899 O O . PHE A 1 229 ? 15.287 -19.348 -41.884 1.00 89.00 229 PHE A O 1
ATOM 1906 N N . VAL A 1 230 ? 14.350 -19.518 -39.851 1.00 88.81 230 VAL A N 1
ATOM 1907 C CA . VAL A 1 230 ? 13.007 -19.893 -40.326 1.00 88.81 230 VAL A CA 1
ATOM 1908 C C . VAL A 1 230 ? 12.081 -18.677 -40.412 1.00 88.81 230 VAL A C 1
ATOM 1910 O O . VAL A 1 230 ? 11.185 -18.626 -41.252 1.00 88.81 230 VAL A O 1
ATOM 1913 N N . LEU A 1 231 ? 12.273 -17.686 -39.539 1.00 83.12 231 LEU A N 1
ATOM 1914 C CA . LEU A 1 231 ? 11.340 -16.575 -39.369 1.00 83.12 231 LEU A CA 1
ATOM 1915 C C . LEU A 1 231 ? 11.763 -15.326 -40.151 1.00 83.12 231 LEU A C 1
ATOM 1917 O O . LEU A 1 231 ? 12.926 -14.933 -40.178 1.00 83.12 231 LEU A O 1
ATOM 1921 N N . ARG A 1 232 ? 10.769 -14.637 -40.726 1.00 68.56 232 ARG A N 1
ATOM 1922 C CA . ARG A 1 232 ? 10.941 -13.461 -41.603 1.00 68.56 232 ARG A CA 1
ATOM 1923 C C . ARG A 1 232 ? 11.678 -12.281 -40.949 1.00 68.56 232 ARG A C 1
ATOM 1925 O O . ARG A 1 232 ? 12.293 -11.486 -41.648 1.00 68.56 232 ARG A O 1
ATOM 1932 N N . TYR A 1 233 ? 11.627 -12.167 -39.622 1.00 77.38 233 TYR A N 1
ATOM 1933 C CA . TYR A 1 233 ? 12.241 -11.087 -38.836 1.00 77.38 233 TYR A CA 1
ATOM 1934 C C . TYR A 1 233 ? 13.556 -11.521 -38.166 1.00 77.38 233 TYR A C 1
ATOM 1936 O O . TYR A 1 233 ? 13.774 -11.271 -36.980 1.00 77.38 233 TYR A O 1
ATOM 1944 N N . ASN A 1 234 ? 14.426 -12.185 -38.927 1.00 79.12 234 ASN A N 1
ATOM 1945 C CA . ASN A 1 234 ? 15.671 -12.819 -38.475 1.00 79.12 234 ASN A CA 1
ATOM 1946 C C . ASN A 1 234 ? 16.567 -11.944 -37.569 1.00 79.12 234 ASN A C 1
ATOM 1948 O O . ASN A 1 234 ? 17.110 -12.443 -36.583 1.00 79.12 234 ASN A O 1
ATOM 1952 N N . ILE A 1 235 ? 16.671 -10.639 -37.840 1.00 82.38 235 ILE A N 1
ATOM 1953 C CA . ILE A 1 235 ? 17.533 -9.709 -37.097 1.00 82.38 235 ILE A CA 1
ATOM 1954 C C . ILE A 1 235 ? 17.173 -9.628 -35.606 1.00 82.38 235 ILE A C 1
ATOM 1956 O O . ILE A 1 235 ? 18.062 -9.615 -34.757 1.00 82.38 235 ILE A O 1
ATOM 1960 N N . TYR A 1 236 ? 15.882 -9.647 -35.255 1.00 87.31 236 TYR A N 1
ATOM 1961 C CA . TYR A 1 236 ? 15.449 -9.575 -33.856 1.00 87.31 236 TYR A CA 1
ATOM 1962 C C . TYR A 1 236 ? 15.832 -10.848 -33.103 1.00 87.31 236 TYR A C 1
ATOM 1964 O O . TYR A 1 236 ? 16.337 -10.782 -31.983 1.00 87.31 236 TYR A O 1
ATOM 1972 N N . TYR A 1 237 ? 15.659 -12.005 -33.742 1.00 87.19 237 TYR A N 1
ATOM 1973 C CA . TYR A 1 237 ? 16.037 -13.299 -33.180 1.00 87.19 237 TYR A CA 1
ATOM 1974 C C . TYR A 1 237 ? 17.549 -13.408 -32.967 1.00 87.19 237 TYR A C 1
ATOM 1976 O O . TYR A 1 237 ? 17.975 -13.897 -31.923 1.00 87.19 237 TYR A O 1
ATOM 1984 N N . LEU A 1 238 ? 18.361 -12.873 -33.885 1.00 84.00 238 LEU A N 1
ATOM 1985 C CA . LEU A 1 238 ? 19.817 -12.798 -33.723 1.00 84.00 238 LEU A CA 1
ATOM 1986 C C . LEU A 1 238 ? 20.225 -11.891 -32.555 1.00 84.00 238 LEU A C 1
ATOM 1988 O O . LEU A 1 238 ? 21.071 -12.276 -31.743 1.00 84.00 238 LEU A O 1
ATOM 1992 N N . ILE A 1 239 ? 19.593 -10.720 -32.416 1.00 86.88 239 ILE A N 1
ATOM 1993 C CA . ILE A 1 239 ? 19.846 -9.795 -31.300 1.00 86.88 239 ILE A CA 1
ATOM 1994 C C . ILE A 1 239 ? 19.498 -10.466 -29.964 1.00 86.88 239 ILE A C 1
ATOM 1996 O O . ILE A 1 239 ? 20.327 -10.500 -29.053 1.00 86.88 239 ILE A O 1
ATOM 2000 N N . PHE A 1 240 ? 18.306 -11.057 -29.839 1.00 86.50 240 PHE A N 1
ATOM 2001 C CA . PHE A 1 240 ? 17.893 -11.735 -28.607 1.00 86.50 240 PHE A CA 1
ATOM 2002 C C . PHE A 1 240 ? 18.713 -12.996 -28.316 1.00 86.50 240 PHE A C 1
ATOM 2004 O O . PHE A 1 240 ? 19.033 -13.255 -27.152 1.00 86.50 240 PHE A O 1
ATOM 2011 N N . SER A 1 241 ? 19.103 -13.751 -29.345 1.00 92.75 241 SER A N 1
ATOM 2012 C CA . SER A 1 241 ? 20.016 -14.890 -29.212 1.00 92.75 241 SER A CA 1
ATOM 2013 C C . SER A 1 241 ? 21.367 -14.449 -28.647 1.00 92.75 241 SER A C 1
ATOM 2015 O O . SER A 1 241 ? 21.863 -15.058 -27.697 1.00 92.75 241 SER A O 1
ATOM 2017 N N . SER A 1 242 ? 21.907 -13.334 -29.144 1.00 88.19 242 SER A N 1
ATOM 2018 C CA . SER A 1 242 ? 23.171 -12.759 -28.675 1.00 88.19 242 SER A CA 1
ATOM 2019 C C . SER A 1 242 ? 23.074 -12.309 -27.216 1.00 88.19 242 SER A C 1
ATOM 2021 O O . SER A 1 242 ? 23.882 -12.724 -26.390 1.00 88.19 242 SER A O 1
ATOM 2023 N N . ILE A 1 243 ? 22.035 -11.538 -26.865 1.00 89.75 243 ILE A N 1
ATOM 2024 C CA . ILE A 1 243 ? 21.812 -11.053 -25.492 1.00 89.75 243 ILE A CA 1
ATOM 2025 C C . ILE A 1 243 ? 21.695 -12.224 -24.510 1.00 89.75 243 ILE A C 1
ATOM 2027 O O . ILE A 1 243 ? 22.362 -12.247 -23.475 1.00 89.75 243 ILE A O 1
ATOM 2031 N N . THR A 1 244 ? 20.854 -13.211 -24.824 1.00 89.25 244 THR A N 1
ATOM 2032 C CA . THR A 1 244 ? 20.649 -14.375 -23.951 1.00 89.25 244 THR A CA 1
ATOM 2033 C C . THR A 1 244 ? 21.895 -15.254 -23.867 1.00 89.25 244 THR A C 1
ATOM 2035 O O . THR A 1 244 ? 22.213 -15.736 -22.782 1.00 89.25 244 THR A O 1
ATOM 2038 N N . GLY A 1 245 ? 22.664 -15.385 -24.950 1.00 88.62 245 GLY A N 1
ATOM 2039 C CA . GLY A 1 245 ? 23.959 -16.069 -24.948 1.00 88.62 245 GLY A CA 1
ATOM 2040 C C . GLY A 1 245 ? 24.971 -15.389 -24.023 1.00 88.62 245 GLY A C 1
ATOM 2041 O O . GLY A 1 245 ? 25.578 -16.044 -23.172 1.00 88.62 245 GLY A O 1
ATOM 2042 N N . THR A 1 246 ? 25.088 -14.060 -24.095 1.00 86.94 246 THR A N 1
ATOM 2043 C CA . THR A 1 246 ? 25.934 -13.283 -23.177 1.00 86.94 246 THR A CA 1
ATOM 2044 C C . THR A 1 246 ? 25.474 -13.427 -21.724 1.00 86.94 246 THR A C 1
ATOM 2046 O O . THR A 1 246 ? 26.305 -13.612 -20.835 1.00 86.94 246 THR A O 1
ATOM 2049 N N . LEU A 1 247 ? 24.162 -13.411 -21.460 1.00 88.56 247 LEU A N 1
ATOM 2050 C CA . LEU A 1 247 ? 23.611 -13.638 -20.118 1.00 88.56 247 LEU A CA 1
ATOM 2051 C C . LEU A 1 247 ? 23.884 -15.055 -19.601 1.00 88.56 247 LEU A C 1
ATOM 2053 O O . LEU A 1 247 ? 24.139 -15.217 -18.407 1.00 88.56 247 LEU A O 1
ATOM 2057 N N . ALA A 1 248 ? 23.869 -16.072 -20.467 1.00 90.50 248 ALA A N 1
ATOM 2058 C CA . ALA A 1 248 ? 24.205 -17.445 -20.099 1.00 90.50 248 ALA A CA 1
ATOM 2059 C C . ALA A 1 248 ? 25.663 -17.550 -19.633 1.00 90.50 248 ALA A C 1
ATOM 2061 O O . ALA A 1 248 ? 25.924 -18.073 -18.544 1.00 90.50 248 ALA A O 1
ATOM 2062 N N . LEU A 1 249 ? 26.589 -16.993 -20.424 1.00 85.75 249 LEU A N 1
ATOM 2063 C CA . LEU A 1 249 ? 28.017 -16.937 -20.105 1.00 85.75 249 LEU A CA 1
ATOM 2064 C C . LEU A 1 249 ? 28.261 -16.158 -18.812 1.00 85.75 249 LEU A C 1
ATOM 2066 O O . LEU A 1 249 ? 28.914 -16.658 -17.896 1.00 85.75 249 LEU A O 1
ATOM 2070 N N . TYR A 1 250 ? 27.674 -14.967 -18.693 1.00 86.06 250 TYR A N 1
ATOM 2071 C CA . TYR A 1 250 ? 27.813 -14.145 -17.497 1.00 86.06 250 TYR A CA 1
ATOM 2072 C C . TYR A 1 250 ? 27.280 -14.863 -16.250 1.00 86.06 250 TYR A C 1
ATOM 2074 O O . TYR A 1 250 ? 27.973 -14.931 -15.239 1.00 86.06 250 TYR A O 1
ATOM 2082 N N . SER A 1 251 ? 26.092 -15.472 -16.325 1.00 88.00 251 SER A N 1
ATOM 2083 C CA . SER A 1 251 ? 25.504 -16.222 -15.203 1.00 88.00 251 SER A CA 1
ATOM 2084 C C . SER A 1 251 ? 26.361 -17.426 -14.790 1.00 88.00 251 SER A C 1
ATOM 2086 O O . SER A 1 251 ? 26.387 -17.797 -13.617 1.00 88.00 251 SER A O 1
ATOM 2088 N N . TYR A 1 252 ? 27.099 -18.028 -15.731 1.00 88.88 252 TYR A N 1
ATOM 2089 C CA . TYR A 1 252 ? 27.965 -19.175 -15.456 1.00 88.88 252 TYR A CA 1
ATOM 2090 C C . TYR A 1 252 ? 29.245 -18.788 -14.707 1.00 88.88 252 TYR A C 1
ATOM 2092 O O . TYR A 1 252 ? 29.605 -19.446 -13.728 1.00 88.88 252 TYR A O 1
ATOM 2100 N N . TYR A 1 253 ? 29.917 -17.723 -15.157 1.00 86.25 253 TYR A N 1
ATOM 2101 C CA . TYR A 1 253 ? 31.230 -17.313 -14.646 1.00 86.25 253 TYR A CA 1
ATOM 2102 C C . TYR A 1 253 ? 31.172 -16.318 -13.485 1.00 86.25 253 TYR A C 1
ATOM 2104 O O . TYR A 1 253 ? 32.155 -16.154 -12.763 1.00 86.25 253 TYR A O 1
ATOM 2112 N N . ASN A 1 254 ? 30.048 -15.633 -13.279 1.00 81.69 254 ASN A N 1
ATOM 2113 C CA . ASN A 1 254 ? 29.988 -14.564 -12.295 1.00 81.69 254 ASN A CA 1
ATOM 2114 C C . ASN A 1 254 ? 30.047 -15.080 -10.846 1.00 81.69 254 ASN A C 1
ATOM 2116 O O . ASN A 1 254 ? 29.093 -15.653 -10.328 1.00 81.69 254 ASN A O 1
ATOM 2120 N N . VAL A 1 255 ? 31.142 -14.783 -10.149 1.00 76.69 255 VAL A N 1
ATOM 2121 C CA . VAL A 1 255 ? 31.355 -15.147 -8.737 1.00 76.69 255 VAL A CA 1
ATOM 2122 C C . VAL A 1 255 ? 30.432 -14.369 -7.785 1.00 76.69 255 VAL A C 1
ATOM 2124 O O . VAL A 1 255 ? 30.025 -14.890 -6.749 1.00 76.69 255 VAL A O 1
ATOM 2127 N N . ARG A 1 256 ? 30.041 -13.134 -8.136 1.00 74.31 256 ARG A N 1
ATOM 2128 C CA . ARG A 1 256 ? 29.286 -12.222 -7.256 1.00 74.31 256 ARG A CA 1
ATOM 2129 C C . ARG A 1 256 ? 27.900 -12.750 -6.881 1.00 74.31 256 ARG A C 1
ATOM 2131 O O . ARG A 1 256 ? 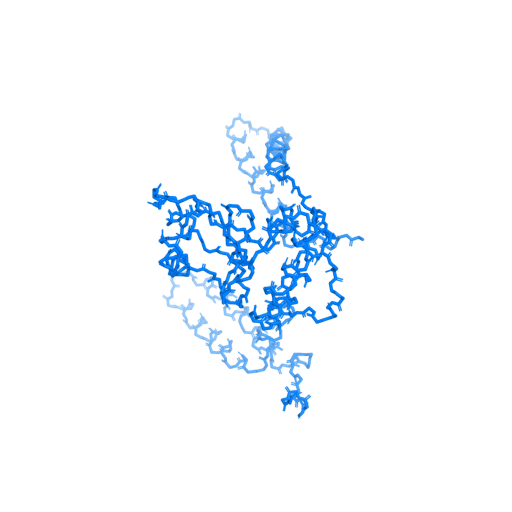27.481 -12.566 -5.739 1.00 74.31 256 ARG A O 1
ATOM 2138 N N . TYR A 1 257 ? 27.200 -13.366 -7.834 1.00 76.25 257 TYR A N 1
ATOM 2139 C CA . TYR A 1 257 ? 25.831 -13.875 -7.659 1.00 76.25 257 TYR A CA 1
ATOM 2140 C C . TYR A 1 257 ? 25.768 -15.401 -7.483 1.00 76.25 257 TYR A C 1
ATOM 2142 O O . TYR A 1 257 ? 24.714 -15.934 -7.149 1.00 76.25 257 TYR A O 1
ATOM 2150 N N . ASN A 1 258 ? 26.905 -16.092 -7.620 1.00 78.62 258 ASN A N 1
ATOM 2151 C CA . ASN A 1 258 ? 27.045 -17.539 -7.435 1.00 78.62 258 ASN A CA 1
ATOM 2152 C C . ASN A 1 258 ? 27.624 -17.892 -6.060 1.00 78.62 258 ASN A C 1
ATOM 2154 O O . ASN A 1 258 ? 28.470 -18.780 -5.934 1.00 78.62 258 ASN A O 1
ATOM 2158 N N . LYS A 1 259 ? 27.188 -17.181 -5.015 1.00 70.75 259 LYS A N 1
ATOM 2159 C CA . LYS A 1 259 ? 27.572 -17.516 -3.642 1.00 70.75 259 LYS A CA 1
ATOM 2160 C C . LYS A 1 259 ? 26.984 -18.881 -3.288 1.00 70.75 259 LYS A C 1
ATOM 2162 O O . LYS A 1 259 ? 25.796 -19.116 -3.511 1.00 70.75 259 LYS A O 1
ATOM 2167 N N . LYS A 1 260 ? 27.813 -19.775 -2.741 1.00 58.50 260 LYS A N 1
ATOM 2168 C CA . LYS A 1 260 ? 27.311 -20.997 -2.104 1.00 58.50 260 LYS A CA 1
ATOM 2169 C C . LYS A 1 260 ? 26.370 -20.572 -0.969 1.00 58.50 260 LYS A C 1
ATOM 2171 O O . LYS A 1 260 ? 26.687 -19.587 -0.294 1.00 58.50 260 LYS A O 1
ATOM 2176 N N . PRO A 1 261 ? 25.224 -21.240 -0.773 1.00 50.31 261 PRO A N 1
ATOM 2177 C CA . PRO A 1 261 ? 24.443 -21.018 0.433 1.00 50.31 261 PRO A CA 1
ATOM 2178 C C . PRO A 1 261 ? 25.366 -21.297 1.626 1.00 50.31 261 PRO A C 1
ATOM 2180 O O . PRO A 1 261 ? 25.896 -22.395 1.749 1.00 50.31 261 PRO A O 1
ATOM 2183 N N . ASN A 1 262 ? 25.641 -20.281 2.444 1.00 44.41 262 ASN A N 1
ATOM 2184 C CA . ASN A 1 262 ? 26.179 -20.519 3.777 1.00 44.41 262 ASN A CA 1
ATOM 2185 C C . ASN A 1 262 ? 25.052 -21.185 4.574 1.00 44.41 262 ASN A C 1
ATOM 2187 O O . ASN A 1 262 ? 23.952 -20.633 4.622 1.00 44.41 262 ASN A O 1
ATOM 2191 N N . ASP A 1 263 ? 25.337 -22.325 5.198 1.00 40.28 263 ASP A N 1
ATOM 2192 C CA . ASP A 1 263 ? 24.404 -23.199 5.931 1.00 40.28 263 ASP A CA 1
ATOM 2193 C C . ASP A 1 263 ? 23.702 -22.575 7.162 1.00 40.28 263 ASP A C 1
ATOM 2195 O O . ASP A 1 263 ? 23.126 -23.292 7.966 1.00 40.28 263 ASP A O 1
ATOM 2199 N N . ASN A 1 264 ? 23.657 -21.248 7.320 1.00 39.31 264 ASN A N 1
ATOM 2200 C CA . ASN A 1 264 ? 23.100 -20.591 8.512 1.00 39.31 264 ASN A CA 1
ATOM 2201 C C . ASN A 1 264 ? 22.039 -19.525 8.184 1.00 39.31 264 ASN A C 1
ATOM 2203 O O . ASN A 1 264 ? 22.158 -18.382 8.624 1.00 39.31 264 ASN A O 1
ATOM 2207 N N . GLN A 1 265 ? 21.007 -19.860 7.401 1.00 35.00 265 GLN A N 1
ATOM 2208 C CA . GLN A 1 265 ? 19.819 -18.992 7.249 1.00 35.00 265 GLN A CA 1
ATOM 2209 C C . GLN A 1 265 ? 18.468 -19.724 7.291 1.00 35.00 265 GLN A C 1
ATOM 2211 O O . GLN A 1 265 ? 17.457 -19.168 6.867 1.00 35.00 265 GLN A O 1
ATOM 2216 N N . TYR A 1 266 ? 18.425 -20.929 7.857 1.00 36.81 266 TYR A N 1
ATOM 2217 C CA . TYR A 1 266 ? 17.163 -21.557 8.251 1.00 36.81 266 TYR A CA 1
ATOM 2218 C C . TYR A 1 266 ? 17.200 -21.911 9.732 1.00 36.81 266 TYR A C 1
ATOM 2220 O O . TYR A 1 266 ? 17.428 -23.066 10.064 1.00 36.81 266 TYR A O 1
ATOM 2228 N N . LEU A 1 267 ? 16.998 -20.906 10.586 1.00 31.47 267 LEU A N 1
ATOM 2229 C CA . LEU A 1 267 ? 16.393 -21.009 11.918 1.00 31.47 267 LEU A CA 1
ATOM 2230 C C . LEU A 1 267 ? 15.740 -19.659 12.240 1.00 31.47 267 LEU A C 1
ATOM 2232 O O . LEU A 1 267 ? 16.438 -18.628 12.096 1.00 31.47 267 LEU A O 1
#

Radius of gyration: 28.13 Å; Cα contacts (8 Å, |Δi|>4): 269; chains: 1; bounding box: 60×50×73 Å

Foldseek 3Di:
DDPPPVVVVVVLVVVLVVQLVVQLVVLVVVDVDNVVSNVVSNVVSVVVSVVVVVVVVVVCPPPPDDPVLVVLLCQVLVVVQVDDQVVVQVLQCVLLVVPFDWDDDPQWIDTPQEIEGEDRHPDADALVNLVVVCVVCVPPRRQEYEYEYAHYDPRNVVSQVVPPRHRYHYAHSSRCSVPPCVVSVRDRDPDPDPPPPDCPVVNVCLVQLALVCLVVLQVQLVVLCVVLVVDPPNVVSPVSSVVSNVSSVRSNPPPPSHDDPDPPDDD

pLDDT: mean 83.75, std 14.14, range [31.47, 96.06]

Secondary structure (DSSP, 8-state):
-----HHHHHHHHHHHHHHHHHHHHHHHHH---HHHHHHHHHHHHHHHHHHHHHHHHHHTTS----HHHHHHHHHHHHHHHHS-HHHHHHHHHHHHHTTS-EEE-SS-EEETTEEEEEE--SSPB-HHHHHHHHHHHTTSS-SEEEEEES-B-HHHHHHHHH-SSSEEEEE-HHHHIIIIITTTT------------S--HHHHHHHHTSGGGHHHHHHHHHHHHHHHHHSTTHHHHHHHHHHHHHHHHHHHH-TTT-PPPPS----

Solvent-accessible surface area (backbone atoms only — not comparable to full-atom values): 14743 Å² total; per-residue (Å²): 133,83,82,67,59,62,64,61,55,49,54,49,53,51,49,51,53,53,47,28,51,52,38,31,58,59,38,43,74,80,34,90,50,67,67,62,21,52,53,53,15,51,53,52,37,50,53,54,52,50,52,53,50,55,58,52,53,62,68,57,64,64,78,68,71,51,74,64,56,55,48,45,23,48,33,43,44,53,50,42,53,75,44,53,75,65,56,46,52,46,56,50,45,63,54,42,50,77,82,37,65,58,45,86,53,99,78,37,34,38,46,71,63,30,36,41,31,77,52,52,53,97,60,67,42,44,42,65,59,52,48,55,52,45,67,77,44,64,90,46,89,48,48,35,40,37,39,36,27,49,45,69,42,71,61,32,58,55,51,33,66,68,44,82,87,38,51,52,44,80,26,34,30,63,52,33,26,67,74,43,36,59,80,52,64,59,78,71,57,89,68,86,74,72,78,80,82,64,81,43,72,63,57,50,48,37,62,66,38,15,46,86,39,18,63,58,26,41,52,49,14,52,51,27,46,58,46,27,78,78,43,96,64,29,67,59,28,46,53,52,14,49,53,29,37,52,49,14,53,47,9,60,70,39,66,87,45,52,64,75,83,69,95,82,80,87,128

Nearest PDB structures (foldseek):
  4oc8-assembly1_B  TM=5.963E-01  e=2.163E-01  Azoarcus olearius
  6hlq-assembly1_E  TM=4.096E-01  e=2.392E-02  Saccharomyces cerevisiae S288C
  8him-assembly1_E  TM=4.409E-01  e=9.210E-01  Brassica oleracea
  5w0z-assembly2_B  TM=4.770E-01  e=1.034E+00  Escherichia coli O157:H7
  8vc9-assembly1_B  TM=2.772E-01  e=1.382E+00  Leptospira interrogans serovar Copenhageni